Protein AF-A0A7H4LTU2-F1 (afdb_monomer_lite)

pLDDT: mean 94.48, std 5.21, range [56.31, 98.75]

Radius of gyration: 22.3 Å; chains: 1; bounding box: 53×50×56 Å

Secondary structure (DSSP, 8-state):
---GGGHHHHHHHHHHHHHHSSEEEEEEEEGGGTEEEEEEEEEETTTEEEEEE---SGGGGS-SSPPP-S--SSHHHHHHHHTTS-----PPPHHHHHHHHHHHHHHHHHHHHTT-HHHHHHHHHHHIIIIIHHHHHHHTTS---TTTTHHHHT--TT-TTGGG---SSHHHHHHHHHHHHHHHHHHHTTS--TT--SSHHHHHHHHHHHHHHT--

Organism: NCBI:txid1134687

Structure (mmCIF, N/CA/C/O backbone):
data_AF-A0A7H4LTU2-F1
#
_entry.id   AF-A0A7H4LTU2-F1
#
loop_
_atom_site.group_PDB
_atom_site.id
_atom_site.type_symbol
_atom_site.label_atom_id
_atom_site.label_alt_id
_atom_site.label_comp_id
_atom_site.label_asym_id
_atom_site.label_entity_id
_atom_site.label_seq_id
_atom_site.pdbx_PDB_ins_code
_atom_site.Cartn_x
_atom_site.Cartn_y
_atom_site.Cartn_z
_atom_site.occupancy
_atom_site.B_iso_or_equiv
_atom_site.auth_seq_id
_atom_site.auth_comp_id
_atom_site.auth_asym_id
_atom_site.auth_atom_id
_atom_site.pdbx_PDB_model_num
ATOM 1 N N . MET A 1 1 ? 13.612 -4.330 -22.954 1.00 86.31 1 MET A N 1
ATOM 2 C CA . MET A 1 1 ? 13.150 -2.995 -23.390 1.00 86.31 1 MET A CA 1
ATOM 3 C C . MET A 1 1 ? 12.514 -3.124 -24.752 1.00 86.31 1 MET A C 1
ATOM 5 O O . MET A 1 1 ? 12.965 -3.954 -25.537 1.00 86.31 1 MET A O 1
ATOM 9 N N . VAL A 1 2 ? 11.485 -2.325 -24.998 1.00 88.75 2 VAL A N 1
ATOM 10 C CA . VAL A 1 2 ? 10.752 -2.276 -26.260 1.00 88.75 2 VAL A CA 1
ATOM 11 C C . VAL A 1 2 ? 11.216 -1.062 -27.058 1.00 88.75 2 VAL A C 1
ATOM 13 O O . VAL A 1 2 ? 11.381 0.020 -26.494 1.00 88.75 2 VAL A O 1
ATOM 16 N N . ASP A 1 3 ? 11.456 -1.258 -28.351 1.00 90.44 3 ASP A N 1
ATOM 17 C CA . ASP A 1 3 ? 11.684 -0.157 -29.285 1.00 90.44 3 ASP A CA 1
ATOM 18 C C . ASP A 1 3 ? 10.380 0.655 -29.417 1.00 90.44 3 ASP A C 1
ATOM 20 O O . ASP A 1 3 ? 9.335 0.047 -29.677 1.00 90.44 3 ASP A O 1
ATOM 24 N N . PRO A 1 4 ? 10.407 1.989 -29.224 1.00 92.44 4 PRO A N 1
ATOM 25 C CA . PRO A 1 4 ? 9.215 2.828 -29.306 1.00 92.44 4 PRO A CA 1
ATOM 26 C C . PRO A 1 4 ? 8.393 2.640 -30.588 1.00 92.44 4 PRO A C 1
ATOM 28 O O . PRO A 1 4 ? 7.170 2.721 -30.522 1.00 92.44 4 PRO A O 1
ATOM 31 N N . LEU A 1 5 ? 9.032 2.342 -31.728 1.00 94.94 5 LEU A N 1
ATOM 32 C CA . LEU A 1 5 ? 8.344 2.155 -33.013 1.00 94.94 5 LEU A CA 1
ATOM 33 C C . LEU A 1 5 ? 7.414 0.935 -33.033 1.00 94.94 5 LEU A C 1
ATOM 35 O O . LEU A 1 5 ? 6.448 0.918 -33.788 1.00 94.94 5 LEU A O 1
ATOM 39 N N . TYR A 1 6 ? 7.695 -0.067 -32.199 1.00 94.69 6 TYR A N 1
ATOM 40 C CA . TYR A 1 6 ? 6.936 -1.317 -32.120 1.00 94.69 6 TYR A CA 1
ATOM 41 C C . TYR A 1 6 ? 6.184 -1.448 -30.792 1.00 94.69 6 TYR A C 1
ATOM 43 O O . TYR A 1 6 ? 5.741 -2.541 -30.438 1.00 94.69 6 TYR A O 1
ATOM 51 N N . TYR A 1 7 ? 6.071 -0.361 -30.017 1.00 94.69 7 TYR A N 1
ATOM 52 C CA . TYR A 1 7 ? 5.546 -0.427 -28.656 1.00 94.69 7 TYR A CA 1
ATOM 53 C C . TYR A 1 7 ? 4.132 -0.996 -28.611 1.00 94.69 7 TYR A C 1
ATOM 55 O O . TYR A 1 7 ? 3.906 -1.993 -27.930 1.00 94.69 7 TYR A O 1
ATOM 63 N N . ASP A 1 8 ? 3.212 -0.424 -29.383 1.00 94.88 8 ASP A N 1
ATOM 64 C CA . ASP A 1 8 ? 1.809 -0.842 -29.386 1.00 94.88 8 ASP A CA 1
ATOM 65 C C . ASP A 1 8 ? 1.632 -2.278 -29.890 1.00 94.88 8 ASP A C 1
ATOM 67 O O . ASP A 1 8 ? 0.838 -3.042 -29.340 1.00 94.88 8 ASP A O 1
ATOM 71 N N . GLU A 1 9 ? 2.430 -2.684 -30.880 1.00 95.81 9 GLU A N 1
ATOM 72 C CA . GLU A 1 9 ? 2.427 -4.050 -31.397 1.00 95.81 9 GLU A CA 1
ATOM 73 C C . GLU A 1 9 ? 2.886 -5.055 -30.331 1.00 95.81 9 GLU A C 1
ATOM 75 O O . GLU A 1 9 ? 2.182 -6.028 -30.050 1.00 95.81 9 GLU A O 1
ATOM 80 N N . ILE A 1 10 ? 4.031 -4.810 -29.683 1.00 94.00 10 ILE A N 1
ATOM 81 C CA . ILE A 1 10 ? 4.515 -5.678 -28.601 1.00 94.00 10 ILE A CA 1
ATOM 82 C C . ILE A 1 10 ? 3.515 -5.689 -27.449 1.00 94.00 10 ILE A C 1
ATOM 84 O O . ILE A 1 10 ? 3.237 -6.744 -26.877 1.00 94.00 10 ILE A O 1
ATOM 88 N N . MET A 1 11 ? 2.933 -4.534 -27.137 1.00 95.31 11 MET A N 1
ATOM 89 C CA . MET A 1 11 ? 1.891 -4.404 -26.133 1.00 95.31 11 MET A CA 1
ATOM 90 C C . MET A 1 11 ? 0.629 -5.202 -26.499 1.00 95.31 11 MET A C 1
ATOM 92 O O . MET A 1 11 ? -0.029 -5.689 -25.587 1.00 95.31 11 MET A O 1
ATOM 96 N N . ALA A 1 12 ? 0.300 -5.420 -27.769 1.00 95.75 12 ALA A N 1
ATOM 97 C CA . ALA A 1 12 ? -0.789 -6.319 -28.162 1.00 95.75 12 ALA A CA 1
ATOM 98 C C . ALA A 1 12 ? -0.403 -7.811 -28.063 1.00 95.75 12 ALA A C 1
ATOM 100 O O . ALA A 1 12 ? -1.259 -8.661 -27.828 1.00 95.75 12 ALA A O 1
ATOM 101 N N . GLN A 1 13 ? 0.886 -8.141 -28.195 1.00 96.00 13 GLN A N 1
ATOM 102 C CA . GLN A 1 13 ? 1.393 -9.521 -28.269 1.00 96.00 13 GLN A CA 1
ATOM 103 C C . GLN A 1 13 ? 1.992 -10.057 -26.951 1.00 96.00 13 GLN A C 1
ATOM 105 O O . GLN A 1 13 ? 2.496 -11.180 -26.915 1.00 96.00 13 GLN A O 1
ATOM 110 N N . ARG A 1 14 ? 1.931 -9.301 -25.846 1.00 95.94 14 ARG A N 1
ATOM 111 C CA . ARG A 1 14 ? 2.620 -9.622 -24.569 1.00 95.94 14 ARG A CA 1
ATOM 112 C C . ARG A 1 14 ? 2.347 -11.030 -24.040 1.00 95.94 14 ARG A C 1
ATOM 114 O O . ARG A 1 14 ? 3.256 -11.686 -23.543 1.00 95.94 14 ARG A O 1
ATOM 121 N N . VAL A 1 15 ? 1.099 -11.489 -24.144 1.00 96.94 15 VAL A N 1
ATOM 122 C CA . VAL A 1 15 ? 0.695 -12.827 -23.679 1.00 96.94 15 VAL A CA 1
ATOM 123 C C . VAL A 1 15 ? 1.324 -13.914 -24.548 1.00 96.94 15 VAL A C 1
ATOM 125 O O . VAL A 1 15 ? 1.859 -14.885 -24.021 1.00 96.94 15 VAL A O 1
ATOM 128 N N . ALA A 1 16 ? 1.324 -13.728 -25.872 1.00 97.00 16 ALA A N 1
ATOM 129 C CA . ALA A 1 16 ? 1.979 -14.652 -26.792 1.00 97.00 16 ALA A CA 1
ATOM 130 C C . ALA A 1 16 ? 3.491 -14.712 -26.525 1.00 97.00 16 ALA A C 1
ATOM 132 O O . ALA A 1 16 ? 4.054 -15.799 -26.447 1.00 97.00 16 ALA A O 1
ATOM 133 N N . PHE A 1 17 ? 4.125 -13.558 -26.289 1.00 95.94 17 PHE A N 1
ATOM 134 C CA . PHE A 1 17 ? 5.526 -13.482 -25.873 1.00 95.94 17 PHE A CA 1
ATOM 135 C C . PHE A 1 17 ? 5.788 -14.262 -24.576 1.00 95.94 17 PHE A C 1
ATOM 137 O O . PHE A 1 17 ? 6.707 -15.078 -24.540 1.00 95.94 17 PHE A O 1
ATOM 144 N N . ALA A 1 18 ? 4.971 -14.075 -23.535 1.00 97.56 18 ALA A N 1
ATOM 145 C CA . ALA A 1 18 ? 5.097 -14.813 -22.276 1.00 97.56 18 ALA A CA 1
ATOM 146 C C . ALA A 1 18 ? 4.989 -16.336 -22.490 1.00 97.56 18 ALA A C 1
ATOM 148 O O . ALA A 1 18 ? 5.771 -17.102 -21.932 1.00 97.56 18 ALA A O 1
ATOM 149 N N . GLY A 1 19 ? 4.104 -16.777 -23.389 1.00 97.50 19 GLY A N 1
ATOM 150 C CA . GLY A 1 19 ? 3.972 -18.186 -23.774 1.00 97.50 19 GLY A CA 1
ATOM 151 C C . GLY A 1 19 ? 5.229 -18.798 -24.410 1.00 97.50 19 GLY A C 1
ATOM 152 O O . GLY A 1 19 ? 5.386 -20.014 -24.393 1.00 97.50 19 GLY A O 1
ATOM 153 N N . THR A 1 20 ? 6.157 -17.988 -24.930 1.00 97.06 20 THR A N 1
ATOM 154 C CA . THR A 1 20 ? 7.449 -18.481 -25.447 1.00 97.06 20 THR A CA 1
ATOM 155 C C . THR A 1 20 ? 8.489 -18.729 -24.353 1.00 97.06 20 THR A C 1
ATOM 157 O O . THR A 1 20 ? 9.473 -19.426 -24.595 1.00 97.06 20 THR A O 1
ATOM 160 N N . ALA A 1 21 ? 8.287 -18.182 -23.150 1.00 95.06 21 ALA A N 1
ATOM 161 C CA . ALA A 1 21 ? 9.248 -18.246 -22.049 1.00 95.06 21 ALA A CA 1
ATOM 162 C C . ALA A 1 21 ? 9.064 -19.478 -21.140 1.00 95.06 21 ALA A C 1
ATOM 164 O O . ALA A 1 21 ? 9.844 -19.674 -20.209 1.00 95.06 21 ALA A O 1
ATOM 165 N N . GLY A 1 22 ? 8.051 -20.313 -21.393 1.00 95.38 22 GLY A N 1
ATOM 166 C CA . GLY A 1 22 ? 7.782 -21.523 -20.620 1.00 95.38 22 GLY A CA 1
ATOM 167 C C . GLY A 1 22 ? 6.342 -22.012 -20.762 1.00 95.38 22 GLY A C 1
ATOM 168 O O . GLY A 1 22 ? 5.588 -21.539 -21.608 1.00 95.38 22 GLY A O 1
ATOM 169 N N . ASN A 1 23 ? 5.940 -22.950 -19.903 1.00 97.38 23 ASN A N 1
ATOM 170 C CA . ASN A 1 23 ? 4.561 -23.438 -19.842 1.00 97.38 23 ASN A CA 1
ATOM 171 C C . ASN A 1 23 ? 3.672 -22.444 -19.075 1.00 97.38 23 ASN A C 1
ATOM 173 O O . ASN A 1 23 ? 3.467 -22.572 -17.865 1.00 97.38 23 ASN A O 1
ATOM 177 N N . LEU A 1 24 ? 3.212 -21.413 -19.782 1.00 98.38 24 LEU A N 1
ATOM 178 C CA . LEU A 1 24 ? 2.326 -20.384 -19.248 1.00 98.38 24 LEU A CA 1
ATOM 179 C C . LEU A 1 24 ? 0.934 -20.971 -18.969 1.00 98.38 24 LEU A C 1
ATOM 181 O O . LEU A 1 24 ? 0.255 -21.430 -19.883 1.00 98.38 24 LEU A O 1
ATOM 185 N N . LEU A 1 25 ? 0.495 -20.912 -17.713 1.00 98.06 25 LEU A N 1
ATOM 186 C CA . LEU A 1 25 ? -0.829 -21.372 -17.287 1.00 98.06 25 LEU A CA 1
ATOM 187 C C . LEU A 1 25 ? -1.875 -20.262 -17.406 1.00 98.06 25 LEU A C 1
ATOM 189 O O . LEU A 1 25 ? -2.991 -20.493 -17.870 1.00 98.06 25 LEU A O 1
ATOM 193 N N . HIS A 1 26 ? -1.527 -19.052 -16.963 1.00 97.81 26 HIS A N 1
ATOM 194 C CA . HIS A 1 26 ? -2.419 -17.898 -17.014 1.00 97.81 26 HIS A CA 1
ATOM 195 C C . HIS A 1 26 ? -1.637 -16.585 -16.999 1.00 97.81 26 HIS A C 1
ATOM 197 O O . HIS A 1 26 ? -0.540 -16.522 -16.441 1.00 97.81 26 HIS A O 1
ATOM 203 N N . ALA A 1 27 ? -2.214 -15.532 -17.577 1.00 97.44 27 ALA A N 1
ATOM 204 C CA . ALA A 1 27 ? -1.666 -14.189 -17.475 1.00 97.44 27 ALA A CA 1
ATOM 205 C C . ALA A 1 27 ? -2.757 -13.117 -17.531 1.00 97.44 27 ALA A C 1
ATOM 207 O O . ALA A 1 27 ? -3.765 -13.292 -18.215 1.00 97.44 27 ALA A O 1
ATOM 208 N N . PHE A 1 28 ? -2.529 -11.998 -16.848 1.00 96.06 28 PHE A N 1
ATOM 209 C CA . PHE A 1 28 ? -3.412 -10.831 -16.881 1.00 96.06 28 PHE A CA 1
ATOM 210 C C . PHE A 1 28 ? -2.629 -9.527 -16.678 1.00 96.06 28 PHE A C 1
ATOM 212 O O . PHE A 1 28 ? -1.450 -9.529 -16.327 1.00 96.06 28 PHE A O 1
ATOM 219 N N . THR A 1 29 ? -3.273 -8.398 -16.952 1.00 95.56 29 THR A N 1
ATOM 220 C CA . THR A 1 29 ? -2.687 -7.055 -16.891 1.00 95.56 29 THR A CA 1
ATOM 221 C C . THR A 1 29 ? -2.715 -6.455 -15.484 1.00 95.56 29 THR A C 1
ATOM 223 O O . THR A 1 29 ? -3.632 -6.679 -14.693 1.00 95.56 29 THR A O 1
ATOM 226 N N . GLY A 1 30 ? -1.729 -5.610 -15.177 1.00 93.25 30 GLY A N 1
ATOM 227 C CA . GLY A 1 30 ? -1.614 -4.881 -13.907 1.00 93.25 30 GLY A CA 1
ATOM 228 C C . GLY A 1 30 ? -2.595 -3.713 -13.723 1.00 93.25 30 GLY A C 1
ATOM 229 O O . GLY A 1 30 ? -2.285 -2.763 -13.011 1.00 93.25 30 GLY A O 1
ATOM 230 N N . GLU A 1 31 ? -3.773 -3.731 -14.351 1.00 91.94 31 GLU A N 1
ATOM 231 C CA . GLU A 1 31 ? -4.732 -2.609 -14.312 1.00 91.94 31 GLU A CA 1
ATOM 232 C C . GLU A 1 31 ? -5.245 -2.315 -12.898 1.00 91.94 31 GLU A C 1
ATOM 234 O O . GLU A 1 31 ? -5.385 -1.157 -12.515 1.00 91.94 31 GLU A O 1
ATOM 239 N N . HIS A 1 32 ? -5.441 -3.356 -12.087 1.00 90.06 32 HIS A N 1
ATOM 240 C CA . HIS A 1 32 ? -5.858 -3.251 -10.686 1.00 90.06 32 HIS A CA 1
ATOM 241 C C . HIS A 1 32 ? -4.836 -2.531 -9.783 1.00 90.06 32 HIS A C 1
ATOM 243 O O . HIS A 1 32 ? -5.202 -2.062 -8.709 1.00 90.06 32 HIS A O 1
ATOM 249 N N . VAL A 1 33 ? -3.577 -2.411 -10.222 1.00 89.38 33 VAL A N 1
ATOM 250 C CA . VAL A 1 33 ? -2.526 -1.610 -9.565 1.00 89.38 33 VAL A CA 1
ATOM 251 C C . VAL A 1 33 ? -2.149 -0.360 -10.371 1.00 89.38 33 VAL A C 1
ATOM 253 O O . VAL A 1 33 ? -1.145 0.285 -10.080 1.00 89.38 33 VAL A O 1
ATOM 256 N N . GLY A 1 34 ? -2.933 -0.009 -11.397 1.00 91.25 34 GLY A N 1
ATOM 257 C CA . GLY A 1 34 ? -2.687 1.154 -12.251 1.00 91.25 34 GLY A CA 1
ATOM 258 C C . GLY A 1 34 ? -1.477 1.018 -13.183 1.00 91.25 34 GLY A C 1
ATOM 259 O O . GLY A 1 34 ? -0.983 2.024 -13.685 1.00 91.25 34 GLY A O 1
ATOM 260 N N . GLU A 1 35 ? -0.986 -0.201 -13.429 1.00 92.50 35 GLU A N 1
ATOM 261 C CA . GLU A 1 35 ? 0.176 -0.467 -14.280 1.00 92.50 35 GLU A CA 1
ATOM 262 C C . GLU A 1 35 ? -0.219 -1.318 -15.506 1.00 92.50 35 GLU A C 1
ATOM 264 O O . GLU A 1 35 ? -0.001 -2.530 -15.531 1.00 92.50 35 GLU A O 1
ATOM 269 N N . PRO A 1 36 ? -0.788 -0.713 -16.567 1.00 90.81 36 PRO A N 1
ATOM 270 C CA . PRO A 1 36 ? -1.237 -1.445 -17.759 1.00 90.81 36 PRO A CA 1
ATOM 271 C C . PRO A 1 36 ? -0.089 -2.070 -18.573 1.00 90.81 36 PRO A C 1
ATOM 273 O O . PRO A 1 36 ? -0.331 -2.898 -19.453 1.00 90.81 36 PRO A O 1
ATOM 276 N N . ARG A 1 37 ? 1.166 -1.687 -18.294 1.00 94.12 37 ARG A N 1
ATOM 277 C CA . ARG A 1 37 ? 2.375 -2.232 -18.939 1.00 94.12 37 ARG A CA 1
ATOM 278 C C . ARG A 1 37 ? 2.899 -3.496 -18.265 1.00 94.12 37 ARG A C 1
ATOM 280 O O . ARG A 1 37 ? 3.823 -4.123 -18.786 1.00 94.12 37 ARG A O 1
ATOM 287 N N . LEU A 1 38 ? 2.358 -3.830 -17.096 1.00 96.06 38 LEU A N 1
ATOM 288 C CA . LEU A 1 38 ? 2.674 -5.039 -16.356 1.00 96.06 38 LEU A CA 1
ATOM 289 C C . LEU A 1 38 ? 1.789 -6.183 -16.854 1.00 96.06 38 LEU A C 1
ATOM 291 O O . LEU A 1 38 ? 0.566 -6.057 -16.919 1.00 96.06 38 LEU A O 1
ATOM 295 N N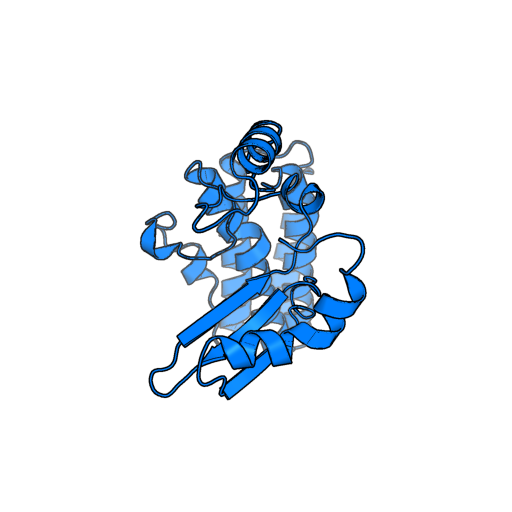 . LEU A 1 39 ? 2.428 -7.299 -17.181 1.00 97.69 39 LEU A N 1
ATOM 296 C CA . LEU A 1 39 ? 1.799 -8.586 -17.406 1.00 97.69 39 LEU A CA 1
ATOM 297 C C . LEU A 1 39 ? 2.214 -9.530 -16.279 1.00 97.69 39 LEU A C 1
ATOM 299 O O . LEU A 1 39 ? 3.392 -9.847 -16.123 1.00 97.69 39 LEU A O 1
ATOM 303 N N . ILE A 1 40 ? 1.228 -9.987 -15.527 1.00 98.00 40 ILE A N 1
ATOM 304 C CA . ILE A 1 40 ? 1.387 -10.895 -14.400 1.00 98.00 40 ILE A CA 1
ATOM 305 C C . ILE A 1 40 ? 1.187 -12.304 -14.929 1.00 98.00 40 ILE A C 1
ATOM 307 O O . ILE A 1 40 ? 0.118 -12.607 -15.457 1.00 98.00 40 ILE A O 1
ATOM 311 N N . CYS A 1 41 ? 2.213 -13.145 -14.831 1.00 98.38 41 CYS A N 1
ATOM 312 C CA . CYS A 1 41 ? 2.233 -14.477 -15.427 1.00 98.38 41 CYS A CA 1
ATOM 313 C C . CYS A 1 41 ? 2.357 -15.561 -14.356 1.00 98.38 41 CYS A C 1
ATOM 315 O O . CYS A 1 41 ? 3.191 -15.462 -13.455 1.00 98.38 41 CYS A O 1
ATOM 317 N N . LEU A 1 42 ? 1.590 -16.638 -14.516 1.00 98.50 42 LEU A N 1
ATOM 318 C CA . LEU A 1 42 ? 1.721 -17.868 -13.743 1.00 98.50 42 LEU A CA 1
ATOM 319 C C . LEU A 1 42 ? 2.182 -19.001 -14.664 1.00 98.50 42 LEU A C 1
ATOM 321 O O . LEU A 1 42 ? 1.481 -19.345 -15.616 1.00 98.50 42 LEU A O 1
ATOM 325 N N . TYR A 1 43 ? 3.338 -19.588 -14.370 1.00 98.50 43 TYR A N 1
ATOM 326 C CA . TYR A 1 43 ? 3.911 -20.725 -15.093 1.00 98.50 43 TYR A CA 1
ATOM 327 C C . TYR A 1 43 ? 3.805 -22.017 -14.273 1.00 98.50 43 TYR A C 1
ATOM 329 O O . TYR A 1 43 ? 3.699 -21.968 -13.049 1.00 98.50 43 TYR A O 1
ATOM 337 N N . GLY A 1 44 ? 3.839 -23.165 -14.957 1.00 97.69 44 GLY A N 1
ATOM 338 C CA . GLY A 1 44 ? 3.905 -24.507 -14.363 1.00 97.69 44 GLY A CA 1
ATOM 339 C C . GLY A 1 44 ? 4.967 -25.392 -15.038 1.00 97.69 44 GLY A C 1
ATOM 340 O O . GLY A 1 44 ? 5.647 -24.933 -15.955 1.00 97.69 44 GLY A O 1
ATOM 341 N N . PRO A 1 45 ? 5.105 -26.681 -14.669 1.00 94.75 45 PRO A N 1
ATOM 342 C CA . PRO A 1 45 ? 4.300 -27.420 -13.690 1.00 94.75 45 PRO A CA 1
ATOM 343 C C . PRO A 1 45 ? 4.615 -27.073 -12.227 1.00 94.75 45 PRO A C 1
ATOM 345 O O . PRO A 1 45 ? 3.734 -27.201 -11.383 1.00 94.75 45 PRO A O 1
ATOM 348 N N . GLU A 1 46 ? 5.825 -26.600 -11.925 1.00 96.25 46 GLU A N 1
ATOM 349 C CA . GLU A 1 46 ? 6.115 -25.952 -10.643 1.00 96.25 46 GLU A CA 1
ATOM 350 C C . GLU A 1 46 ? 5.623 -24.504 -10.710 1.00 96.25 46 GLU A C 1
ATOM 352 O O . GLU A 1 46 ? 5.955 -23.788 -11.656 1.00 96.25 46 GLU A O 1
ATOM 357 N N . LEU A 1 47 ? 4.787 -24.092 -9.750 1.00 97.19 47 LEU A N 1
ATOM 358 C CA . LEU A 1 47 ? 4.163 -22.773 -9.790 1.00 97.19 47 LEU A CA 1
ATOM 359 C C . LEU A 1 47 ? 5.215 -21.677 -9.637 1.00 97.19 47 LEU A C 1
ATOM 361 O O . LEU A 1 47 ? 5.795 -21.499 -8.567 1.00 97.19 47 LEU A O 1
ATOM 365 N N . LEU A 1 48 ? 5.396 -20.903 -10.704 1.00 97.81 48 LEU A N 1
ATOM 366 C CA . LEU A 1 48 ? 6.267 -19.738 -10.722 1.00 97.81 48 LEU A CA 1
ATOM 367 C C . LEU A 1 48 ? 5.475 -18.512 -11.165 1.00 97.81 48 LEU A C 1
ATOM 369 O O . LEU A 1 48 ? 4.926 -18.463 -12.266 1.00 97.81 48 LEU A O 1
ATOM 373 N N . HIS A 1 49 ? 5.444 -17.510 -10.295 1.00 97.50 49 HIS A N 1
ATOM 374 C CA . HIS A 1 49 ? 4.871 -16.204 -10.580 1.00 97.50 49 HIS A CA 1
ATOM 375 C C . HIS A 1 49 ? 5.973 -15.288 -11.132 1.00 97.50 49 HIS A C 1
ATOM 377 O O . HIS A 1 49 ? 6.989 -15.077 -10.468 1.00 97.50 49 HIS A O 1
ATOM 383 N N . VAL A 1 50 ? 5.776 -14.758 -12.342 1.00 97.38 50 VAL A N 1
ATOM 384 C CA . VAL A 1 50 ? 6.688 -13.802 -12.984 1.00 97.38 50 VAL A CA 1
ATOM 385 C C . VAL A 1 50 ? 5.928 -12.566 -13.453 1.00 97.38 50 VAL A C 1
ATOM 387 O O . VAL A 1 50 ? 4.992 -12.663 -14.243 1.00 97.38 50 VAL A O 1
ATOM 390 N N . ASP A 1 51 ? 6.410 -11.404 -13.032 1.00 96.94 51 ASP A N 1
ATOM 391 C CA . ASP A 1 51 ? 5.940 -10.100 -13.486 1.00 96.94 51 ASP A CA 1
ATOM 392 C C . ASP A 1 51 ? 6.797 -9.605 -14.654 1.00 96.94 51 ASP A C 1
ATOM 394 O O . ASP A 1 51 ? 7.997 -9.356 -14.513 1.00 96.94 51 ASP A O 1
ATOM 398 N N . LEU A 1 52 ? 6.183 -9.445 -15.827 1.00 96.62 52 LEU A N 1
ATOM 399 C CA . LEU A 1 52 ? 6.827 -8.906 -17.021 1.00 96.62 52 LEU A CA 1
ATOM 400 C C . LEU A 1 52 ? 6.364 -7.471 -17.255 1.00 96.62 52 LEU A C 1
ATOM 402 O O . LEU A 1 52 ? 5.196 -7.223 -17.547 1.00 96.62 52 LEU A O 1
ATOM 406 N N . LYS A 1 53 ? 7.290 -6.514 -17.176 1.00 94.94 53 LYS A N 1
ATOM 407 C CA . LYS A 1 53 ? 7.003 -5.103 -17.452 1.00 94.94 53 LYS A CA 1
ATOM 408 C C . LYS A 1 53 ? 7.595 -4.672 -18.792 1.00 94.94 53 LYS A C 1
ATOM 410 O O . LYS A 1 53 ? 8.811 -4.704 -18.988 1.00 94.94 53 LYS A O 1
ATOM 415 N N . PHE A 1 54 ? 6.740 -4.225 -19.706 1.00 94.88 54 PHE A N 1
ATOM 416 C CA . PHE A 1 54 ? 7.136 -3.806 -21.051 1.00 94.88 54 PHE A CA 1
ATOM 417 C C . PHE A 1 54 ? 7.359 -2.292 -21.090 1.00 94.88 54 PHE A C 1
ATOM 419 O O . PHE A 1 54 ? 6.420 -1.494 -21.081 1.00 94.88 54 PHE A O 1
ATOM 426 N N . VAL A 1 55 ? 8.631 -1.892 -21.108 1.00 93.75 55 VAL A N 1
ATOM 427 C CA . VAL A 1 55 ? 9.054 -0.486 -21.021 1.00 93.75 55 VAL A CA 1
ATOM 428 C C . VAL A 1 55 ? 9.985 -0.102 -22.164 1.00 93.75 55 VAL A C 1
ATOM 430 O O . VAL A 1 55 ? 10.812 -0.911 -22.606 1.00 93.75 55 VAL A O 1
ATOM 433 N N . THR A 1 56 ? 9.862 1.142 -22.624 1.00 92.62 56 THR A N 1
ATOM 434 C CA . THR A 1 56 ? 10.868 1.802 -23.466 1.00 92.62 56 THR A CA 1
ATOM 435 C C . THR A 1 56 ? 12.048 2.268 -22.607 1.00 92.62 56 THR A C 1
ATOM 437 O O . THR A 1 56 ? 11.985 2.215 -21.377 1.00 92.62 56 THR A O 1
ATOM 440 N N . LEU A 1 57 ? 13.137 2.709 -23.243 1.00 89.56 57 LEU A N 1
ATOM 441 C CA . LEU A 1 57 ? 14.306 3.225 -22.525 1.00 89.56 57 LEU A CA 1
ATOM 442 C C . LEU A 1 57 ? 13.933 4.437 -21.653 1.00 89.56 57 LEU A C 1
ATOM 444 O O . LEU A 1 57 ? 14.193 4.413 -20.457 1.00 89.56 57 LEU A O 1
ATOM 448 N N . ASP A 1 58 ? 13.217 5.414 -22.213 1.00 89.19 58 ASP A N 1
ATOM 449 C CA . ASP A 1 58 ? 12.817 6.642 -21.506 1.00 89.19 58 ASP A CA 1
ATOM 450 C C . ASP A 1 58 ? 11.926 6.383 -20.283 1.00 89.19 58 ASP A C 1
ATOM 452 O O . ASP A 1 58 ? 11.942 7.138 -19.310 1.00 89.19 58 ASP A O 1
ATOM 456 N N . MET A 1 59 ? 11.167 5.285 -20.282 1.00 90.75 59 MET A N 1
ATOM 457 C CA . MET A 1 59 ? 10.355 4.889 -19.128 1.00 90.75 59 MET A CA 1
ATOM 458 C C . MET A 1 59 ? 11.197 4.419 -17.928 1.00 90.75 59 MET A C 1
ATOM 460 O O . MET A 1 59 ? 10.652 4.309 -16.833 1.00 90.75 59 MET A O 1
ATOM 464 N N . LEU A 1 60 ? 12.497 4.144 -18.101 1.00 88.06 60 LEU A N 1
ATOM 465 C CA . LEU A 1 60 ? 13.414 3.746 -17.019 1.0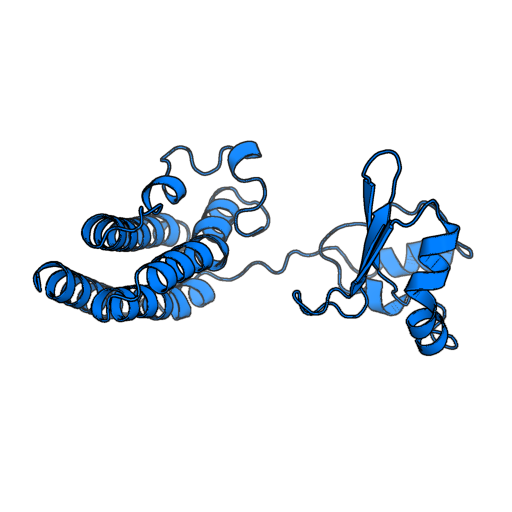0 88.06 60 LEU A CA 1
ATOM 466 C C . LEU A 1 60 ? 13.977 4.934 -16.221 1.00 88.06 60 LEU A C 1
ATOM 468 O O . LEU A 1 60 ? 14.657 4.736 -15.209 1.00 88.06 60 LEU A O 1
ATOM 472 N N . THR A 1 61 ? 13.685 6.163 -16.651 1.00 87.00 61 THR A N 1
ATOM 473 C CA . THR A 1 61 ? 14.077 7.392 -15.944 1.00 87.00 61 THR A CA 1
ATOM 474 C C . THR A 1 61 ? 13.413 7.510 -14.570 1.00 87.00 61 THR A C 1
ATOM 476 O O . THR A 1 61 ? 14.020 8.028 -13.636 1.00 87.00 61 THR A O 1
ATOM 479 N N . GLN A 1 62 ? 12.204 6.962 -14.415 1.00 85.56 62 GLN A N 1
ATOM 480 C CA . GLN A 1 62 ? 11.482 6.879 -13.147 1.00 85.56 62 GLN A CA 1
ATOM 481 C C . GLN A 1 62 ? 11.482 5.438 -12.637 1.00 85.56 62 GLN A C 1
ATOM 483 O O . GLN A 1 62 ? 10.833 4.559 -13.209 1.00 85.56 62 GLN A O 1
ATOM 488 N N . ARG A 1 63 ? 12.201 5.185 -11.541 1.00 89.31 63 ARG A N 1
ATOM 489 C CA . ARG A 1 63 ? 12.291 3.855 -10.928 1.00 89.31 63 ARG A CA 1
ATOM 490 C C . ARG A 1 63 ? 12.390 3.942 -9.411 1.00 89.31 63 ARG A C 1
ATOM 492 O O . ARG A 1 63 ? 12.885 4.925 -8.873 1.00 89.31 63 ARG A O 1
ATOM 499 N N . VAL A 1 64 ? 11.935 2.888 -8.739 1.00 89.56 64 VAL A N 1
ATOM 500 C CA . VAL A 1 64 ? 11.964 2.758 -7.269 1.00 89.56 64 VAL A CA 1
ATOM 501 C C . VAL A 1 64 ? 13.063 1.812 -6.776 1.00 89.56 64 VAL A C 1
ATOM 503 O O . VAL A 1 64 ? 13.298 1.705 -5.574 1.00 89.56 64 VAL A O 1
ATOM 506 N N . GLU A 1 65 ? 13.746 1.132 -7.699 1.00 88.81 65 GLU A N 1
ATOM 507 C CA . GLU A 1 65 ? 14.875 0.236 -7.441 1.00 88.81 65 GLU A CA 1
ATOM 508 C C . GLU A 1 65 ? 15.855 0.224 -8.622 1.00 88.81 65 GLU A C 1
ATOM 510 O O . GLU A 1 65 ? 15.508 0.632 -9.734 1.00 88.81 65 GLU A O 1
ATOM 515 N N . GLU A 1 66 ? 17.091 -0.210 -8.370 1.00 90.00 66 GLU A N 1
ATOM 516 C CA . GLU A 1 66 ? 18.123 -0.315 -9.403 1.00 90.00 66 GLU A CA 1
ATOM 517 C C . GLU A 1 66 ? 18.045 -1.674 -10.116 1.00 90.00 66 GLU A C 1
ATOM 519 O O . GLU A 1 66 ? 18.083 -2.712 -9.449 1.00 90.00 66 GLU A O 1
ATOM 524 N N . PRO A 1 67 ? 17.944 -1.702 -11.458 1.00 89.69 67 PRO A N 1
ATOM 525 C CA . PRO A 1 67 ? 17.813 -2.949 -12.192 1.00 89.69 67 PRO A CA 1
ATOM 526 C C . PRO A 1 67 ? 19.156 -3.672 -12.320 1.00 89.69 67 PRO A C 1
ATOM 528 O O . PRO A 1 67 ? 20.203 -3.061 -12.540 1.00 89.69 67 PRO A O 1
ATOM 531 N N . VAL A 1 68 ? 19.109 -5.003 -12.300 1.00 90.81 68 VAL A N 1
ATOM 532 C CA . VAL A 1 68 ? 20.225 -5.843 -12.748 1.00 90.81 68 VAL A CA 1
ATOM 533 C C . VAL A 1 68 ? 20.065 -6.106 -14.244 1.00 90.81 68 VAL A C 1
ATOM 535 O O . VAL A 1 68 ? 19.054 -6.652 -14.687 1.00 90.81 68 VAL A O 1
ATOM 538 N N . VAL A 1 69 ? 21.062 -5.721 -15.045 1.00 90.44 69 VAL A N 1
ATOM 539 C CA . VAL A 1 69 ? 21.039 -5.934 -16.499 1.00 90.44 69 VAL A CA 1
ATOM 540 C C . VAL A 1 69 ? 21.491 -7.357 -16.817 1.00 90.44 69 VAL A C 1
ATOM 542 O O . VAL A 1 69 ? 22.680 -7.661 -16.772 1.00 90.44 69 VAL A O 1
ATOM 545 N N . LEU A 1 70 ? 20.538 -8.221 -17.174 1.00 92.75 70 LEU A N 1
ATOM 546 C CA . LEU A 1 70 ? 20.823 -9.596 -17.606 1.00 92.75 70 LEU A CA 1
ATOM 547 C C . LEU A 1 70 ? 21.234 -9.679 -19.085 1.00 92.75 70 LEU A C 1
ATOM 549 O O . LEU A 1 70 ? 22.048 -10.516 -19.461 1.00 92.75 70 LEU A O 1
ATOM 553 N N . PHE A 1 71 ? 20.682 -8.803 -19.928 1.00 93.06 71 PHE A N 1
ATOM 554 C CA . PHE A 1 71 ? 20.971 -8.734 -21.360 1.00 93.06 71 PHE A CA 1
ATOM 555 C C . PHE A 1 71 ? 20.730 -7.316 -21.894 1.00 93.06 71 PHE A C 1
ATOM 557 O O . PHE A 1 71 ? 19.771 -6.653 -21.497 1.00 93.06 71 PHE A O 1
ATOM 564 N N . SER A 1 72 ? 21.566 -6.865 -22.835 1.00 92.06 72 SER A N 1
ATOM 565 C CA . SER A 1 72 ? 21.326 -5.649 -23.619 1.00 92.06 72 SER A CA 1
ATOM 566 C C . SER A 1 72 ? 21.864 -5.800 -25.040 1.00 92.06 72 SER A C 1
ATOM 568 O O . SER A 1 72 ? 22.947 -6.348 -25.234 1.00 92.06 72 SER A O 1
ATOM 570 N N . ARG A 1 73 ? 21.127 -5.266 -26.024 1.00 91.19 73 ARG A N 1
ATOM 571 C CA . ARG A 1 73 ? 21.596 -5.148 -27.418 1.00 91.19 73 ARG A CA 1
ATOM 572 C C . ARG A 1 73 ? 22.682 -4.078 -27.563 1.00 91.19 73 ARG A C 1
ATOM 574 O O . ARG A 1 73 ? 23.605 -4.255 -28.345 1.00 91.19 73 ARG A O 1
ATOM 581 N N . ASP A 1 74 ? 22.578 -3.002 -26.784 1.00 91.44 74 ASP A N 1
ATOM 582 C CA . ASP A 1 74 ? 23.606 -1.970 -26.633 1.00 91.44 74 ASP A CA 1
ATOM 583 C C . ASP A 1 74 ? 23.778 -1.682 -25.140 1.00 91.44 74 ASP A C 1
ATOM 585 O O . ASP A 1 74 ? 22.987 -0.982 -24.497 1.00 91.44 74 ASP A O 1
ATOM 589 N N . ARG A 1 75 ? 24.793 -2.310 -24.549 1.00 90.12 75 ARG A N 1
ATOM 590 C CA . ARG A 1 75 ? 25.070 -2.193 -23.118 1.00 90.12 75 ARG A CA 1
ATOM 591 C C . ARG A 1 75 ? 25.495 -0.775 -22.735 1.00 90.12 75 ARG A C 1
ATOM 593 O O . ARG A 1 75 ? 25.021 -0.263 -21.727 1.00 90.12 75 ARG A O 1
ATOM 600 N N . HIS A 1 76 ? 26.331 -0.130 -23.546 1.00 90.62 76 HIS A N 1
ATOM 601 C CA . HIS A 1 76 ? 26.870 1.189 -23.226 1.00 90.62 76 HIS A CA 1
ATOM 602 C C . HIS A 1 76 ? 25.801 2.281 -23.278 1.00 90.62 76 HIS A C 1
ATOM 604 O O . HIS A 1 76 ? 25.799 3.168 -22.425 1.00 90.62 76 HIS A O 1
ATOM 610 N N . ALA A 1 77 ? 24.885 2.235 -24.250 1.00 90.12 77 ALA A N 1
ATOM 611 C CA . ALA A 1 77 ? 23.766 3.173 -24.293 1.00 90.12 77 ALA A CA 1
ATOM 612 C C . ALA A 1 77 ? 22.845 3.022 -23.074 1.00 90.12 77 ALA A C 1
ATOM 614 O O . ALA A 1 77 ? 22.487 4.025 -22.455 1.00 90.12 77 ALA A O 1
ATOM 615 N N . LEU A 1 78 ? 22.525 1.780 -22.691 1.00 91.12 78 LEU A N 1
ATOM 616 C CA . LEU A 1 78 ? 21.696 1.501 -21.518 1.00 91.12 78 LEU A CA 1
ATOM 617 C C . LEU A 1 78 ? 22.356 1.985 -20.220 1.00 91.12 78 LEU A C 1
ATOM 619 O O . LEU A 1 78 ? 21.714 2.673 -19.434 1.00 91.12 78 LEU A O 1
ATOM 623 N N . GLU A 1 79 ? 23.634 1.668 -20.005 1.00 90.19 79 GLU A N 1
ATOM 624 C CA . GLU A 1 79 ? 24.371 2.092 -18.807 1.00 90.19 79 GLU A CA 1
ATOM 625 C C . GLU A 1 79 ? 24.445 3.619 -18.695 1.00 90.19 79 GLU A C 1
ATOM 627 O O . GLU A 1 79 ? 24.186 4.165 -17.622 1.00 90.19 79 GLU A O 1
ATOM 632 N N . ARG A 1 80 ? 24.719 4.326 -19.804 1.00 90.88 80 ARG A N 1
ATOM 633 C CA . ARG A 1 80 ? 24.701 5.798 -19.818 1.00 90.88 80 ARG A CA 1
ATOM 634 C C . ARG A 1 80 ? 23.332 6.358 -19.450 1.00 90.88 80 ARG A C 1
ATOM 636 O O . ARG A 1 80 ? 23.276 7.320 -18.695 1.00 90.88 80 ARG A O 1
ATOM 643 N N . HIS A 1 81 ? 22.252 5.776 -19.967 1.00 90.06 81 HIS A N 1
ATOM 644 C CA . HIS A 1 81 ? 20.897 6.235 -19.668 1.00 90.06 81 HIS A CA 1
ATOM 645 C C . HIS A 1 81 ? 20.515 5.972 -18.204 1.00 90.06 81 HIS A C 1
ATOM 647 O O . HIS A 1 81 ? 20.042 6.872 -17.516 1.00 90.06 81 HIS A O 1
ATOM 653 N N . LEU A 1 82 ? 20.787 4.770 -17.683 1.00 89.94 82 LEU A N 1
ATOM 654 C CA . LEU A 1 82 ? 20.507 4.435 -16.283 1.00 89.94 82 LEU A CA 1
ATOM 655 C C . LEU A 1 82 ? 21.292 5.319 -15.306 1.00 89.94 82 LEU A C 1
ATOM 657 O O . LEU A 1 82 ? 20.756 5.668 -14.258 1.00 89.94 82 LEU A O 1
ATOM 661 N N . ALA A 1 83 ? 22.515 5.726 -15.660 1.00 89.62 83 ALA A N 1
ATOM 662 C CA . ALA A 1 83 ? 23.347 6.606 -14.842 1.00 89.62 83 ALA A CA 1
ATOM 663 C C . ALA A 1 83 ? 22.828 8.055 -14.736 1.00 89.62 83 ALA A C 1
ATOM 665 O O . ALA A 1 83 ? 23.257 8.781 -13.839 1.00 89.62 83 ALA A O 1
ATOM 666 N N . GLN A 1 84 ? 21.920 8.490 -15.620 1.00 90.00 84 GLN A N 1
ATOM 667 C CA . GLN A 1 84 ? 21.355 9.849 -15.592 1.00 90.00 84 GLN A CA 1
ATOM 668 C C . GLN A 1 84 ? 20.363 10.063 -14.444 1.00 90.00 84 GLN A C 1
ATOM 670 O O . GLN A 1 84 ? 20.150 11.195 -14.016 1.00 90.00 84 GLN A O 1
ATOM 675 N N . PHE A 1 85 ? 19.766 8.986 -13.936 1.00 87.50 85 PHE A N 1
ATOM 676 C CA . PHE A 1 85 ? 18.737 9.026 -12.901 1.00 87.50 85 PHE A CA 1
ATOM 677 C C . PHE A 1 85 ? 19.080 8.028 -11.803 1.00 87.50 85 PHE A C 1
ATOM 679 O O . PHE A 1 85 ? 19.902 7.139 -12.008 1.00 87.50 85 PHE A O 1
ATOM 686 N N . ARG A 1 86 ? 18.453 8.142 -10.635 1.00 87.00 86 ARG A N 1
ATOM 687 C CA . ARG A 1 86 ? 18.584 7.158 -9.556 1.00 87.00 86 ARG A CA 1
ATOM 688 C C . ARG A 1 86 ? 17.221 6.652 -9.148 1.00 87.00 86 ARG A C 1
ATOM 690 O O . ARG A 1 86 ? 16.235 7.380 -9.242 1.00 87.00 86 ARG A O 1
ATOM 697 N N . ALA A 1 87 ? 17.191 5.415 -8.678 1.00 89.44 87 ALA A N 1
ATOM 698 C CA . ALA A 1 87 ? 16.026 4.888 -8.011 1.00 89.44 87 ALA A CA 1
ATOM 699 C C . ALA A 1 87 ? 15.665 5.741 -6.791 1.00 89.44 87 ALA A C 1
ATOM 701 O O . ALA A 1 87 ? 16.511 5.989 -5.931 1.00 89.44 87 ALA A O 1
ATOM 702 N N . GLN A 1 88 ? 14.405 6.159 -6.708 1.00 89.44 88 GLN A N 1
ATOM 703 C CA . GLN A 1 88 ? 13.877 6.897 -5.570 1.00 89.44 88 GLN A CA 1
ATOM 704 C C . GLN A 1 88 ? 12.524 6.320 -5.175 1.00 89.44 88 GLN A C 1
ATOM 706 O O . GLN A 1 88 ? 11.632 6.152 -6.008 1.00 89.44 88 GLN A O 1
ATOM 711 N N . TRP A 1 89 ? 12.371 6.019 -3.888 1.00 89.69 89 TRP A N 1
ATOM 712 C CA . TRP A 1 89 ? 11.073 5.648 -3.349 1.00 89.69 89 TRP A CA 1
ATOM 713 C C . TRP A 1 89 ? 10.226 6.910 -3.130 1.00 89.69 89 TRP A C 1
ATOM 715 O O . TRP A 1 89 ? 10.752 7.898 -2.609 1.00 89.69 89 TRP A O 1
ATOM 725 N N . PRO A 1 90 ? 8.940 6.919 -3.522 1.00 91.62 90 PRO A N 1
ATOM 726 C CA . PRO A 1 90 ? 8.065 8.073 -3.344 1.00 91.62 90 PRO A CA 1
ATOM 727 C C . PRO A 1 90 ? 7.569 8.160 -1.892 1.00 91.62 90 PRO A C 1
ATOM 729 O O . PRO A 1 90 ? 6.403 7.900 -1.605 1.00 91.62 90 PRO A O 1
ATOM 732 N N . ASP A 1 91 ? 8.471 8.483 -0.968 1.00 95.19 91 ASP A N 1
ATOM 733 C CA . ASP A 1 91 ? 8.148 8.665 0.447 1.00 95.19 91 ASP A CA 1
ATOM 734 C C . ASP A 1 91 ? 7.214 9.871 0.657 1.00 95.19 91 ASP A C 1
ATOM 736 O O . ASP A 1 91 ? 7.392 10.936 0.062 1.00 95.19 91 ASP A O 1
ATOM 740 N N . MET A 1 92 ? 6.221 9.709 1.531 1.00 97.12 92 MET A N 1
ATOM 741 C CA . MET A 1 92 ? 5.255 10.749 1.883 1.00 97.12 92 MET A CA 1
ATOM 742 C C . MET A 1 92 ? 5.750 11.600 3.056 1.00 97.12 92 MET A C 1
ATOM 744 O O . MET A 1 92 ? 6.447 11.117 3.958 1.00 97.12 92 MET A O 1
ATOM 748 N N . THR A 1 93 ? 5.359 12.876 3.056 1.00 97.25 93 THR A N 1
ATOM 749 C CA . THR A 1 93 ? 5.722 13.835 4.109 1.00 97.25 93 THR A CA 1
ATOM 750 C C . THR A 1 93 ? 4.836 13.675 5.353 1.00 97.25 93 THR A C 1
ATOM 752 O O . THR A 1 93 ? 3.730 13.129 5.260 1.00 97.25 93 THR A O 1
ATOM 755 N N . PRO A 1 94 ? 5.267 14.169 6.530 1.00 97.25 94 PRO A N 1
ATOM 756 C CA . PRO A 1 94 ? 4.403 14.255 7.708 1.00 97.25 94 PRO A CA 1
ATOM 757 C C . PRO A 1 94 ? 3.044 14.921 7.427 1.00 97.25 94 PRO A C 1
ATOM 759 O O . PRO A 1 94 ? 2.009 14.415 7.863 1.00 97.25 94 PRO A O 1
ATOM 762 N N . GLU A 1 95 ? 3.026 16.005 6.649 1.00 96.75 95 GLU A N 1
ATOM 763 C CA . GLU A 1 95 ? 1.822 16.786 6.331 1.00 96.75 95 GLU A CA 1
ATOM 764 C C . GLU A 1 95 ? 0.835 15.985 5.485 1.00 96.75 95 GLU A C 1
ATOM 766 O O . GLU A 1 95 ? -0.384 16.106 5.656 1.00 96.75 95 GLU A O 1
ATOM 771 N N . TRP A 1 96 ? 1.359 15.152 4.578 1.00 97.50 96 TRP A N 1
ATOM 772 C CA . TRP A 1 96 ? 0.553 14.260 3.753 1.00 97.50 96 TRP A CA 1
ATOM 773 C C . TRP A 1 96 ? -0.222 13.265 4.618 1.00 97.50 96 TRP A C 1
ATOM 775 O O . TRP A 1 96 ? -1.415 13.053 4.363 1.00 97.50 96 TRP A O 1
ATOM 785 N N . PHE A 1 97 ? 0.434 12.702 5.642 1.00 97.50 97 PHE A N 1
ATOM 786 C CA . PHE A 1 97 ? -0.195 11.792 6.597 1.00 97.50 97 PHE A CA 1
ATOM 787 C C . PHE A 1 97 ? -1.239 12.518 7.449 1.00 97.50 97 PHE A C 1
ATOM 789 O O . PHE A 1 97 ? -2.371 12.050 7.531 1.00 97.50 97 PHE A O 1
ATOM 796 N N . GLU A 1 98 ? -0.911 13.678 8.026 1.00 96.56 98 GLU A N 1
ATOM 797 C CA . GLU A 1 98 ? -1.833 14.467 8.868 1.00 96.56 98 GLU A CA 1
ATOM 798 C C . GLU A 1 98 ? -3.112 14.874 8.139 1.00 96.56 98 GLU A C 1
ATOM 800 O O . GLU A 1 98 ? -4.210 14.681 8.661 1.00 96.56 98 GLU A O 1
ATOM 805 N N . SER A 1 99 ? -3.006 15.332 6.889 1.00 94.38 99 SER A N 1
ATOM 806 C CA . SER A 1 99 ? -4.185 15.716 6.098 1.00 94.38 99 SER A CA 1
ATOM 807 C C . SER A 1 99 ? -5.143 14.557 5.803 1.00 94.38 99 SER A C 1
ATOM 809 O O . SER A 1 99 ? -6.308 14.794 5.488 1.00 94.38 99 SER A O 1
ATOM 811 N N . ARG A 1 100 ? -4.679 13.304 5.869 1.00 96.62 100 ARG A N 1
ATOM 812 C CA . ARG A 1 100 ? -5.477 12.113 5.525 1.00 96.62 100 ARG A CA 1
ATOM 813 C C . ARG A 1 100 ? -5.899 11.313 6.742 1.00 96.62 100 ARG A C 1
ATOM 815 O O . ARG A 1 100 ? -6.985 10.733 6.722 1.00 96.62 100 ARG A O 1
ATOM 822 N N . ALA A 1 101 ? -5.078 11.294 7.791 1.00 97.38 101 ALA A N 1
ATOM 823 C CA . ALA A 1 101 ? -5.232 10.350 8.883 1.00 97.38 101 ALA A CA 1
ATOM 824 C C . ALA A 1 101 ? -6.610 10.461 9.546 1.00 97.38 101 ALA A C 1
ATOM 826 O O . ALA A 1 101 ? -7.342 9.477 9.659 1.00 97.38 101 ALA A O 1
ATOM 827 N N . TRP A 1 102 ? -7.007 11.686 9.891 1.00 96.25 102 TRP A N 1
ATOM 828 C CA . TRP A 1 102 ? -8.282 11.952 10.552 1.00 96.25 102 TRP A CA 1
ATOM 829 C C . TRP A 1 102 ? -9.493 11.687 9.661 1.00 96.25 102 TRP A C 1
ATOM 831 O O . TRP A 1 102 ? -10.489 11.144 10.133 1.00 96.25 102 TRP A O 1
ATOM 841 N N . ILE A 1 103 ? -9.407 12.020 8.370 1.00 96.19 103 ILE A N 1
ATOM 842 C CA . ILE A 1 103 ? -10.499 11.804 7.410 1.00 96.19 103 ILE A CA 1
ATOM 843 C C . ILE A 1 103 ? -10.728 10.303 7.195 1.00 96.19 103 ILE A C 1
ATOM 845 O O . ILE A 1 103 ? -11.868 9.838 7.203 1.00 96.19 103 ILE A O 1
ATOM 849 N N . TRP A 1 104 ? -9.656 9.525 7.048 1.00 98.38 104 TRP A N 1
ATOM 850 C CA . TRP A 1 104 ? -9.755 8.081 6.841 1.00 98.38 104 TRP A CA 1
ATOM 851 C C . TRP A 1 104 ? -10.184 7.329 8.101 1.00 98.38 104 TRP A C 1
ATOM 853 O O . TRP A 1 104 ? -11.020 6.428 8.011 1.00 98.38 104 TRP A O 1
ATOM 863 N N . LEU A 1 105 ? -9.703 7.729 9.281 1.00 98.31 105 LEU A N 1
ATOM 864 C CA . LEU A 1 105 ? -10.208 7.190 10.545 1.00 98.31 105 LEU A CA 1
ATOM 865 C C . LEU A 1 105 ? -11.686 7.544 10.751 1.00 98.31 105 LEU A C 1
ATOM 867 O O . LEU A 1 105 ? -12.465 6.697 11.183 1.00 98.31 105 LEU A O 1
ATOM 871 N N . HIS A 1 106 ? -12.111 8.750 10.365 1.00 97.94 106 HIS A N 1
ATOM 872 C CA . HIS A 1 106 ? -13.524 9.128 10.372 1.00 97.94 106 HIS A CA 1
ATOM 873 C C . HIS A 1 106 ? -14.365 8.223 9.463 1.00 97.94 106 HIS A C 1
ATOM 875 O O . HIS A 1 106 ? -15.446 7.799 9.871 1.00 97.94 106 HIS A O 1
ATOM 881 N N . TYR A 1 107 ? -13.873 7.840 8.280 1.00 98.19 107 TYR A N 1
ATOM 882 C CA . TYR A 1 107 ? -14.573 6.861 7.441 1.00 98.19 107 TYR A CA 1
ATOM 883 C C . TYR A 1 107 ? -14.770 5.520 8.150 1.00 98.19 107 TYR A C 1
ATOM 885 O O . TYR A 1 107 ? -15.867 4.964 8.069 1.00 98.19 107 TYR A O 1
ATOM 893 N N . ALA A 1 108 ? -13.765 5.025 8.880 1.00 98.25 108 ALA A N 1
ATOM 894 C CA . ALA A 1 108 ? -13.909 3.809 9.682 1.00 98.25 108 ALA A CA 1
ATOM 895 C C . ALA A 1 108 ? -14.997 3.965 10.764 1.00 98.25 108 ALA A C 1
ATOM 897 O O . ALA A 1 108 ? -15.861 3.097 10.889 1.00 98.25 108 ALA A O 1
ATOM 898 N N . VAL A 1 109 ? -15.028 5.101 11.477 1.00 98.38 109 VAL A N 1
ATOM 899 C CA . VAL A 1 109 ? -16.054 5.395 12.498 1.00 98.38 109 VAL A CA 1
ATOM 900 C C . VAL A 1 109 ? -17.459 5.480 11.888 1.00 98.38 109 VAL A C 1
ATOM 902 O O . VAL A 1 109 ? -18.398 4.896 12.424 1.00 98.38 109 VAL A O 1
ATOM 905 N N . VAL A 1 110 ? -17.632 6.150 10.744 1.00 98.00 110 VAL A N 1
ATOM 906 C CA . VAL A 1 110 ? -18.932 6.247 10.049 1.00 98.00 110 VAL A CA 1
ATOM 907 C C . VAL A 1 110 ? -19.425 4.878 9.576 1.00 98.00 110 VAL A C 1
ATOM 909 O O . VAL A 1 110 ? -20.619 4.588 9.652 1.00 98.00 110 VAL A O 1
ATOM 912 N N . LYS A 1 111 ? -18.526 4.027 9.070 1.00 97.94 111 LYS A N 1
ATOM 913 C CA . LYS A 1 111 ? -18.851 2.654 8.647 1.00 97.94 111 LYS A CA 1
ATOM 914 C C . LYS A 1 111 ? -19.274 1.796 9.845 1.00 97.94 111 LYS A C 1
ATOM 916 O O . LYS A 1 111 ? -20.332 1.172 9.794 1.00 97.94 111 LYS A O 1
ATOM 921 N N . LEU A 1 112 ? -18.549 1.874 10.965 1.00 97.75 112 LEU A N 1
ATOM 922 C CA . LEU A 1 112 ? -18.943 1.250 12.236 1.00 97.75 112 LEU A CA 1
ATOM 923 C C . LEU A 1 112 ? -20.330 1.726 12.707 1.00 97.75 112 LEU A C 1
ATOM 925 O O . LEU A 1 112 ? -21.184 0.913 13.068 1.00 97.75 112 LEU A O 1
ATOM 929 N N . GLY A 1 113 ? -20.582 3.037 12.665 1.00 96.69 113 GLY A N 1
ATOM 930 C CA . GLY A 1 113 ? -21.862 3.638 13.048 1.00 96.69 113 GLY A CA 1
ATOM 931 C C . GLY A 1 113 ? -23.055 3.098 12.256 1.00 96.69 113 GLY A C 1
ATOM 932 O O . GLY A 1 113 ? -24.128 2.924 12.827 1.00 96.69 113 GLY A O 1
ATOM 933 N N . ARG A 1 114 ? -22.847 2.768 10.975 1.00 96.69 114 ARG A N 1
ATOM 934 C CA . ARG A 1 114 ? -23.844 2.147 10.085 1.00 96.69 114 ARG A CA 1
ATOM 935 C C . ARG A 1 114 ? -23.966 0.626 10.233 1.00 96.69 114 ARG A C 1
ATOM 937 O O . ARG A 1 114 ? -24.832 0.032 9.605 1.00 96.69 114 ARG A O 1
ATOM 944 N N . GLY A 1 115 ? -23.110 -0.006 11.039 1.00 96.12 115 GLY A N 1
ATOM 945 C CA . GLY A 1 115 ? -23.047 -1.466 11.158 1.00 96.12 115 GLY A CA 1
ATOM 946 C C . GLY A 1 115 ? -22.334 -2.156 9.988 1.00 96.12 115 GLY A C 1
ATOM 947 O O . GLY A 1 115 ? -22.381 -3.376 9.878 1.00 96.12 115 GLY A O 1
ATOM 948 N N . GLU A 1 116 ? -21.638 -1.405 9.131 1.00 97.88 116 GLU A N 1
ATOM 949 C CA . GLU A 1 116 ? -20.878 -1.932 7.993 1.00 97.88 116 GLU A CA 1
ATOM 950 C C . GLU A 1 116 ? -19.509 -2.456 8.479 1.00 97.88 116 GLU A C 1
ATOM 952 O O . GLU A 1 116 ? -18.462 -1.865 8.210 1.00 97.88 116 GLU A O 1
ATOM 957 N N . LEU A 1 117 ? -19.499 -3.541 9.262 1.00 97.94 117 LEU A N 1
ATOM 958 C CA . LEU A 1 117 ? -18.285 -3.993 9.959 1.00 97.94 117 LEU A CA 1
ATOM 959 C C . LEU A 1 117 ? -17.153 -4.394 9.000 1.00 97.94 117 LEU A C 1
ATOM 961 O O . LEU A 1 117 ? -16.016 -3.981 9.215 1.00 97.94 117 LEU A O 1
ATOM 965 N N . PHE A 1 118 ? -17.446 -5.108 7.908 1.00 98.56 118 PHE A N 1
ATOM 966 C CA . PHE A 1 118 ? -16.435 -5.433 6.889 1.00 98.56 118 PHE A CA 1
ATOM 967 C C . PHE A 1 118 ? -15.822 -4.187 6.245 1.00 98.56 118 PHE A C 1
ATOM 969 O O . PHE A 1 118 ? -14.615 -4.131 6.031 1.00 98.56 118 PHE A O 1
ATOM 976 N N . GLU A 1 119 ? -16.633 -3.163 5.988 1.00 98.50 119 GLU A N 1
ATOM 977 C CA . GLU A 1 119 ? -16.166 -1.891 5.441 1.00 98.50 119 GLU A CA 1
ATOM 978 C C . GLU A 1 119 ? -15.275 -1.149 6.445 1.00 98.50 119 GLU A C 1
ATOM 980 O O . GLU A 1 119 ? -14.243 -0.589 6.073 1.00 98.50 119 GLU A O 1
ATOM 985 N N . ALA A 1 120 ? -15.634 -1.157 7.732 1.00 98.38 120 ALA A N 1
ATOM 986 C CA . ALA A 1 120 ? -14.809 -0.573 8.786 1.00 98.38 120 ALA A CA 1
ATOM 987 C C . ALA A 1 120 ? -13.467 -1.318 8.936 1.00 98.38 120 ALA A C 1
ATOM 989 O O . ALA A 1 120 ? -12.413 -0.685 9.010 1.00 98.38 120 ALA A O 1
ATOM 990 N N . MET A 1 121 ? -13.486 -2.655 8.900 1.00 98.62 121 MET A N 1
ATOM 991 C CA . MET A 1 121 ? -12.281 -3.494 8.895 1.00 98.62 121 MET A CA 1
ATOM 992 C C . MET A 1 121 ? -11.412 -3.248 7.652 1.00 98.62 121 MET A C 1
ATOM 994 O O . MET A 1 121 ? -10.188 -3.157 7.767 1.00 98.62 121 MET A O 1
ATOM 998 N N . GLY A 1 122 ? -12.031 -3.083 6.480 1.00 98.50 122 GLY A N 1
ATOM 999 C CA . GLY A 1 122 ? -11.356 -2.716 5.235 1.00 98.50 122 GLY A CA 1
ATOM 1000 C C . GLY A 1 122 ? -10.662 -1.359 5.340 1.00 98.50 122 GLY A C 1
ATOM 1001 O O . GLY A 1 122 ? -9.489 -1.243 4.990 1.00 98.50 122 GLY A O 1
ATOM 1002 N N . MET A 1 123 ? -11.328 -0.359 5.927 1.00 98.38 123 MET A N 1
ATOM 1003 C CA . MET A 1 123 ? -10.706 0.941 6.200 1.00 98.38 123 MET A CA 1
ATOM 1004 C C . MET A 1 123 ? -9.532 0.846 7.177 1.00 98.38 123 MET A C 1
ATOM 1006 O O . MET A 1 123 ? -8.533 1.527 6.968 1.00 98.38 123 MET A O 1
ATOM 1010 N N . LEU A 1 124 ? -9.606 -0.001 8.210 1.00 98.69 124 LEU A N 1
ATOM 1011 C CA . LEU A 1 124 ? -8.467 -0.247 9.104 1.00 98.69 124 LEU A CA 1
ATOM 1012 C C . LEU A 1 124 ? -7.289 -0.892 8.358 1.00 98.69 124 LEU A C 1
ATOM 1014 O O . LEU A 1 124 ? -6.141 -0.516 8.589 1.00 98.69 124 LEU A O 1
ATOM 1018 N N . SER A 1 125 ? -7.556 -1.824 7.435 1.00 98.50 125 SER A N 1
ATOM 1019 C CA . SER A 1 125 ? -6.514 -2.420 6.584 1.00 98.50 125 SER A CA 1
ATOM 1020 C C . SER A 1 125 ? -5.857 -1.392 5.680 1.00 98.50 125 SER A C 1
ATOM 1022 O O . SER A 1 125 ? -4.636 -1.253 5.689 1.00 98.50 125 SER A O 1
ATOM 1024 N N . PHE A 1 126 ? -6.668 -0.600 4.988 1.00 98.50 126 PHE A N 1
ATOM 1025 C CA . PHE A 1 126 ? -6.191 0.501 4.167 1.00 98.50 126 PHE A CA 1
ATOM 1026 C C . PHE A 1 126 ? -5.364 1.504 4.987 1.00 98.50 126 PHE A C 1
ATOM 1028 O O . PHE A 1 126 ? -4.297 1.934 4.559 1.00 98.50 126 PHE A O 1
ATOM 1035 N N . PHE A 1 127 ? -5.801 1.836 6.204 1.00 98.69 127 PHE A N 1
ATOM 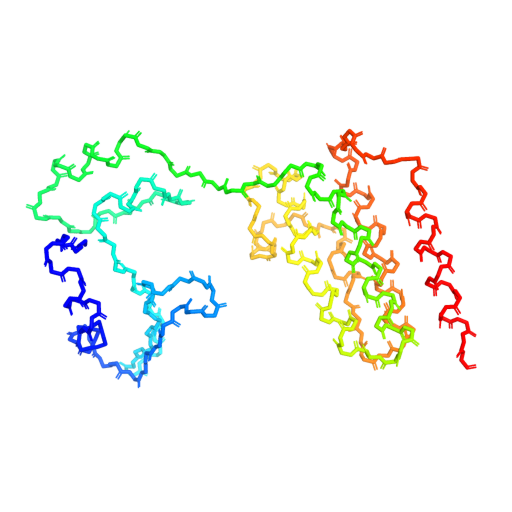1036 C CA . PHE A 1 127 ? -5.071 2.741 7.088 1.00 98.69 127 PHE A CA 1
ATOM 1037 C C . PHE A 1 127 ? -3.703 2.185 7.508 1.00 98.69 127 PHE A C 1
ATOM 1039 O O . PHE A 1 127 ? -2.716 2.925 7.530 1.00 98.69 127 PHE A O 1
ATOM 1046 N N . ARG A 1 128 ? -3.603 0.877 7.786 1.00 9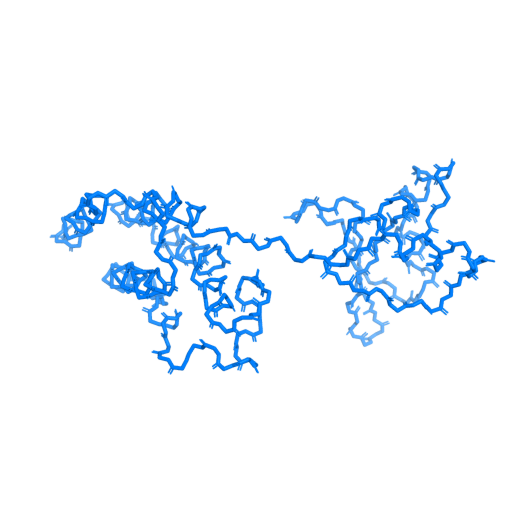8.56 128 ARG A N 1
ATOM 1047 C CA . ARG A 1 128 ? -2.306 0.221 8.019 1.00 98.56 128 ARG A CA 1
ATOM 1048 C C . ARG A 1 128 ? -1.399 0.328 6.797 1.00 98.56 128 ARG A C 1
ATOM 1050 O O . ARG A 1 128 ? -0.242 0.710 6.940 1.00 98.56 128 ARG A O 1
ATOM 1057 N N . GLU A 1 129 ? -1.924 0.022 5.615 1.00 98.00 129 GLU A N 1
ATOM 1058 C CA . GLU A 1 129 ? -1.167 0.029 4.359 1.00 98.00 129 GLU A CA 1
ATOM 1059 C C . GLU A 1 129 ? -0.676 1.418 3.954 1.00 98.00 129 GLU A C 1
ATOM 1061 O O . GLU A 1 129 ? 0.449 1.547 3.480 1.00 98.00 129 GLU A O 1
ATOM 1066 N N . GLN A 1 130 ? -1.498 2.449 4.142 1.00 98.25 130 GLN A N 1
ATOM 1067 C CA . GLN A 1 130 ? -1.235 3.787 3.612 1.00 98.25 130 GLN A CA 1
ATOM 1068 C C . GLN A 1 130 ? -0.670 4.768 4.641 1.00 98.25 130 GLN A C 1
ATOM 1070 O O . GLN A 1 130 ? -0.136 5.800 4.246 1.00 98.25 130 GLN A O 1
ATOM 1075 N N . VAL A 1 131 ? -0.801 4.492 5.944 1.00 98.50 131 VAL A N 1
ATOM 1076 C CA . VAL A 1 131 ? -0.392 5.421 7.013 1.00 98.50 131 VAL A CA 1
ATOM 1077 C C . VAL A 1 131 ? 0.547 4.748 8.005 1.00 98.50 131 VAL A C 1
ATOM 1079 O O . VAL A 1 131 ? 1.728 5.084 8.044 1.00 98.50 131 VAL A O 1
ATOM 1082 N N . LEU A 1 132 ? 0.063 3.779 8.789 1.00 98.62 132 LEU A N 1
ATOM 1083 C CA . LEU A 1 132 ? 0.843 3.250 9.917 1.00 98.62 132 LEU A CA 1
ATOM 1084 C C . LEU A 1 132 ? 2.103 2.502 9.460 1.00 98.62 132 LEU A C 1
ATOM 1086 O O . LEU A 1 132 ? 3.183 2.748 9.990 1.00 98.62 132 LEU A O 1
ATOM 1090 N N . GLY A 1 133 ? 1.990 1.638 8.449 1.00 98.31 133 GLY A N 1
ATOM 1091 C CA . GLY A 1 133 ? 3.125 0.917 7.870 1.00 98.31 133 GLY A CA 1
ATOM 1092 C C . GLY A 1 133 ? 4.202 1.859 7.313 1.00 98.31 133 GLY A C 1
ATOM 1093 O O . GLY A 1 133 ? 5.345 1.801 7.766 1.00 98.31 133 GLY A O 1
ATOM 1094 N N . PRO A 1 134 ? 3.858 2.791 6.402 1.00 98.25 134 PRO A N 1
ATOM 1095 C CA . PRO A 1 134 ? 4.768 3.836 5.932 1.00 98.25 134 PRO A CA 1
ATOM 1096 C C . PRO A 1 134 ? 5.442 4.628 7.058 1.00 98.25 134 PRO A C 1
ATOM 1098 O O . PRO A 1 134 ? 6.645 4.875 7.004 1.00 98.25 134 PRO A O 1
ATOM 1101 N N . MET A 1 135 ? 4.708 4.994 8.111 1.00 98.44 135 MET A N 1
ATOM 1102 C CA . MET A 1 135 ? 5.285 5.737 9.231 1.00 98.44 135 MET A CA 1
ATOM 1103 C C . MET A 1 135 ? 6.251 4.889 10.078 1.00 98.44 135 MET A C 1
ATOM 1105 O O . MET A 1 135 ? 7.264 5.422 10.528 1.00 98.44 135 MET A O 1
ATOM 1109 N N . LEU A 1 136 ? 6.014 3.581 10.235 1.00 98.31 136 LEU A N 1
ATOM 1110 C CA . LEU A 1 136 ? 6.979 2.656 10.855 1.00 98.31 136 LEU A CA 1
ATOM 1111 C C . LEU A 1 136 ? 8.259 2.535 10.020 1.00 98.31 136 LEU A C 1
ATOM 1113 O O . LEU A 1 136 ? 9.365 2.580 10.555 1.00 98.31 136 LEU A O 1
ATOM 1117 N N . TYR A 1 137 ? 8.118 2.445 8.697 1.00 98.06 137 TYR A N 1
ATOM 1118 C CA . TYR A 1 137 ? 9.251 2.472 7.772 1.00 98.06 137 TYR A CA 1
ATOM 1119 C C . TYR A 1 137 ? 10.065 3.763 7.908 1.00 98.06 137 TYR A C 1
ATOM 1121 O O . TYR A 1 137 ? 11.288 3.713 8.049 1.00 98.06 137 TYR A O 1
ATOM 1129 N N . ARG A 1 138 ? 9.380 4.911 7.968 1.00 97.25 138 ARG A N 1
ATOM 1130 C CA . ARG A 1 138 ? 9.999 6.218 8.216 1.00 97.25 138 ARG A CA 1
ATOM 1131 C C . ARG A 1 138 ? 10.754 6.250 9.548 1.00 97.25 138 ARG A C 1
ATOM 1133 O O . ARG A 1 138 ? 11.896 6.698 9.562 1.00 97.25 138 ARG A O 1
ATOM 1140 N N . ARG A 1 139 ? 10.164 5.746 10.642 1.00 97.12 139 ARG A N 1
ATOM 1141 C CA . ARG A 1 139 ? 10.815 5.636 11.965 1.00 97.12 139 ARG A CA 1
ATOM 1142 C C . ARG A 1 139 ? 12.124 4.847 11.898 1.00 97.12 139 ARG A C 1
ATOM 1144 O O . ARG A 1 139 ? 13.092 5.197 12.565 1.00 97.12 139 ARG A O 1
ATOM 1151 N N . ALA A 1 140 ? 12.162 3.807 11.071 1.00 96.62 140 ALA A N 1
ATOM 1152 C CA . ALA A 1 140 ? 13.341 2.975 10.853 1.00 96.62 140 ALA A CA 1
ATOM 1153 C C . ALA A 1 140 ? 14.326 3.536 9.807 1.00 96.62 140 ALA A C 1
ATOM 1155 O O . ALA A 1 140 ? 15.317 2.874 9.499 1.00 96.62 140 ALA A O 1
ATOM 1156 N N . ASN A 1 141 ? 14.070 4.726 9.249 1.00 95.75 141 ASN A N 1
ATOM 1157 C CA . ASN A 1 141 ? 14.829 5.312 8.140 1.00 95.75 141 ASN A CA 1
ATOM 1158 C C . ASN A 1 141 ? 14.934 4.370 6.922 1.00 95.75 141 ASN A C 1
ATOM 1160 O O . ASN A 1 141 ? 15.986 4.222 6.296 1.00 95.75 141 ASN A O 1
ATOM 1164 N N . LEU A 1 142 ? 13.826 3.695 6.613 1.00 95.44 142 LEU A N 1
ATOM 1165 C CA . LEU A 1 142 ? 13.673 2.781 5.489 1.00 95.44 142 LEU A CA 1
ATOM 1166 C C . LEU A 1 142 ? 12.608 3.320 4.510 1.00 95.44 142 LEU A C 1
ATOM 1168 O O . LEU A 1 142 ? 11.697 4.033 4.935 1.00 95.44 142 LEU A O 1
ATOM 1172 N N . PRO A 1 143 ? 12.664 2.947 3.216 1.00 94.94 143 PRO A N 1
ATOM 1173 C CA . PRO A 1 143 ? 11.655 3.352 2.235 1.00 94.94 143 PRO A CA 1
ATOM 1174 C C . PRO A 1 143 ? 10.234 2.949 2.648 1.00 94.94 143 PRO A C 1
ATOM 1176 O O . PRO A 1 143 ? 10.019 1.816 3.081 1.00 94.94 143 PRO A O 1
ATOM 1179 N N . GLN A 1 144 ? 9.255 3.833 2.460 1.00 95.94 144 GLN A N 1
ATOM 1180 C CA . GLN A 1 144 ? 7.871 3.670 2.915 1.00 95.94 144 GLN A CA 1
ATOM 1181 C C . GLN A 1 144 ? 7.086 2.627 2.097 1.00 95.94 144 GLN A C 1
ATOM 1183 O O . GLN A 1 144 ? 6.284 2.950 1.220 1.00 95.94 144 GLN A O 1
ATOM 1188 N N . ARG A 1 145 ? 7.306 1.338 2.378 1.00 93.25 145 ARG A N 1
ATOM 1189 C CA . ARG A 1 145 ? 6.783 0.198 1.593 1.00 93.25 145 ARG A CA 1
ATOM 1190 C C . ARG A 1 145 ? 5.418 -0.322 2.053 1.00 93.25 145 ARG A C 1
ATOM 1192 O O . ARG A 1 145 ? 5.138 -1.519 1.942 1.00 93.25 145 ARG A O 1
ATOM 1199 N N . GLY A 1 146 ? 4.567 0.557 2.573 1.00 95.44 146 GLY A N 1
ATOM 1200 C CA . GLY A 1 146 ? 3.298 0.149 3.168 1.00 95.44 146 GLY A CA 1
ATOM 1201 C C . GLY A 1 146 ? 3.528 -0.813 4.335 1.00 95.44 146 GLY A C 1
ATOM 1202 O O . GLY A 1 146 ? 4.317 -0.522 5.229 1.00 95.44 146 GLY A O 1
ATOM 1203 N N . VAL A 1 147 ? 2.891 -1.987 4.290 1.00 96.62 147 VAL A N 1
ATOM 1204 C CA . VAL A 1 147 ? 3.077 -3.075 5.276 1.00 96.62 147 VAL A CA 1
ATOM 1205 C C . VAL A 1 147 ? 3.961 -4.223 4.780 1.00 96.62 147 VAL A C 1
ATOM 1207 O O . VAL A 1 147 ? 4.141 -5.225 5.467 1.00 96.62 147 VAL A O 1
ATOM 1210 N N . ARG A 1 148 ? 4.524 -4.120 3.571 1.00 95.38 148 ARG A N 1
ATOM 1211 C CA . ARG A 1 148 ? 5.273 -5.220 2.949 1.00 95.38 148 ARG A CA 1
ATOM 1212 C C . ARG A 1 148 ? 6.480 -5.584 3.809 1.00 95.38 148 ARG A C 1
ATOM 1214 O O . ARG A 1 148 ? 7.320 -4.725 3.999 1.00 95.38 148 ARG A O 1
ATOM 1221 N N . ARG A 1 149 ? 6.642 -6.848 4.219 1.00 94.62 149 ARG A N 1
ATOM 1222 C CA . ARG A 1 149 ? 7.836 -7.365 4.934 1.00 94.62 149 ARG A CA 1
ATOM 1223 C C . ARG A 1 149 ? 8.158 -6.682 6.276 1.00 94.62 149 ARG A C 1
ATOM 1225 O O . ARG A 1 149 ? 9.308 -6.736 6.708 1.00 94.62 149 ARG A O 1
ATOM 1232 N N . ILE A 1 150 ? 7.185 -6.070 6.951 1.00 95.00 150 ILE A N 1
ATOM 1233 C CA . ILE A 1 150 ? 7.415 -5.427 8.260 1.00 95.00 150 ILE A CA 1
ATOM 1234 C C . ILE A 1 150 ? 8.013 -6.406 9.282 1.00 95.00 150 ILE A C 1
ATOM 1236 O O . ILE A 1 150 ? 8.946 -6.056 10.006 1.00 95.00 150 ILE A O 1
ATOM 1240 N N . GLU A 1 151 ? 7.552 -7.653 9.271 1.00 94.12 151 GLU A N 1
ATOM 1241 C CA . GLU A 1 151 ? 7.998 -8.736 10.151 1.00 94.12 151 GLU A CA 1
ATOM 1242 C C . GLU A 1 151 ? 9.484 -9.057 9.955 1.00 94.12 151 GLU A C 1
ATOM 1244 O O . GLU A 1 151 ? 10.184 -9.384 10.908 1.00 94.12 151 GLU A O 1
ATOM 1249 N N . CYS A 1 152 ? 9.995 -8.922 8.726 1.00 94.81 152 CYS A N 1
ATOM 1250 C CA . CYS A 1 152 ? 11.405 -9.158 8.418 1.00 94.81 152 CYS A CA 1
ATOM 1251 C C . CYS A 1 152 ? 12.317 -8.031 8.918 1.00 94.81 152 CYS A C 1
ATOM 1253 O O . CYS A 1 152 ? 13.511 -8.255 9.102 1.00 94.81 152 CYS A O 1
ATOM 1255 N N . HIS A 1 153 ? 11.780 -6.822 9.089 1.00 93.38 153 HIS A N 1
ATOM 1256 C CA . HIS A 1 153 ? 12.553 -5.652 9.498 1.00 93.38 153 HIS A CA 1
ATOM 1257 C C . HIS A 1 153 ? 12.516 -5.406 11.012 1.00 93.38 153 HIS A C 1
ATOM 1259 O O . HIS A 1 153 ? 13.326 -4.625 11.503 1.00 93.38 153 HIS A O 1
ATOM 1265 N N . ASN A 1 154 ? 11.619 -6.075 11.750 1.00 92.38 154 ASN A N 1
ATOM 1266 C CA . ASN A 1 154 ? 11.426 -5.891 13.194 1.00 92.38 154 ASN A CA 1
ATOM 1267 C C . ASN A 1 154 ? 11.187 -4.416 13.588 1.00 92.38 154 ASN A C 1
ATOM 1269 O O . ASN A 1 154 ? 11.718 -3.926 14.583 1.00 92.38 154 ASN A O 1
ATOM 1273 N N . ILE A 1 155 ? 10.408 -3.696 12.771 1.00 95.69 155 ILE A N 1
ATOM 1274 C CA . ILE A 1 155 ? 10.153 -2.252 12.939 1.00 95.69 155 ILE A CA 1
ATOM 1275 C C . ILE A 1 155 ? 8.877 -1.936 13.729 1.00 95.69 155 ILE A C 1
ATOM 1277 O O . ILE A 1 155 ? 8.602 -0.766 13.965 1.00 95.69 155 ILE A O 1
ATOM 1281 N N . ASP A 1 156 ? 8.127 -2.954 14.164 1.00 96.44 156 ASP A N 1
ATOM 1282 C CA . ASP A 1 156 ? 6.939 -2.824 15.024 1.00 96.44 156 ASP A CA 1
ATOM 1283 C C . ASP A 1 156 ? 7.052 -3.683 16.305 1.00 96.44 156 ASP A C 1
ATOM 1285 O O . ASP A 1 156 ? 6.252 -4.595 16.524 1.00 96.44 156 ASP A O 1
ATOM 1289 N N . PRO A 1 157 ? 8.067 -3.451 17.160 1.00 93.50 157 PRO A N 1
ATOM 1290 C CA . PRO A 1 157 ? 8.290 -4.278 18.350 1.00 93.50 157 PRO A CA 1
ATOM 1291 C C . PRO A 1 157 ? 7.174 -4.148 19.400 1.00 93.50 157 PRO A C 1
ATOM 1293 O O . PRO A 1 157 ? 6.994 -5.044 20.220 1.00 93.50 157 PRO A O 1
ATOM 1296 N N . GLU A 1 158 ? 6.419 -3.047 19.378 1.00 93.19 158 GLU A N 1
ATOM 1297 C CA . GLU A 1 158 ? 5.295 -2.789 20.289 1.00 93.19 158 GLU A CA 1
ATOM 1298 C C . GLU A 1 158 ? 3.974 -3.403 19.790 1.00 93.19 158 GLU A C 1
ATOM 1300 O O . GLU A 1 158 ? 2.970 -3.374 20.503 1.00 93.19 158 GLU A O 1
ATOM 1305 N N . GLY A 1 159 ? 3.957 -3.969 18.578 1.00 96.12 159 GLY A N 1
ATOM 1306 C CA . GLY A 1 159 ? 2.763 -4.564 17.982 1.00 96.12 159 GLY A CA 1
ATOM 1307 C C . GLY A 1 159 ? 1.663 -3.541 17.692 1.00 96.12 159 GLY A C 1
ATOM 1308 O O . GLY A 1 159 ? 0.476 -3.865 17.820 1.00 96.12 159 GLY A O 1
ATOM 1309 N N . LEU A 1 160 ? 2.036 -2.315 17.307 1.00 97.25 160 LEU A N 1
ATOM 1310 C CA . LEU A 1 160 ? 1.105 -1.246 16.960 1.00 97.25 160 LEU A CA 1
ATOM 1311 C C . LEU A 1 160 ? 0.156 -1.700 15.851 1.00 97.25 160 LEU A C 1
ATOM 1313 O O . LEU A 1 160 ? -1.052 -1.530 16.001 1.00 97.25 160 LEU A O 1
ATOM 1317 N N . LEU A 1 161 ? 0.648 -2.344 14.787 1.00 97.81 161 LEU A N 1
ATOM 1318 C CA . LEU A 1 161 ? -0.208 -2.815 13.694 1.00 97.81 161 LEU A CA 1
ATOM 1319 C C . LEU A 1 161 ? -1.150 -3.926 14.149 1.00 97.81 161 LEU A C 1
ATOM 1321 O O . LEU A 1 161 ? -2.351 -3.853 13.874 1.00 97.81 161 LEU A O 1
ATOM 1325 N N . THR A 1 162 ? -0.634 -4.913 14.885 1.00 97.44 162 THR A N 1
ATOM 1326 C CA . THR A 1 162 ? -1.421 -6.036 15.417 1.00 97.44 162 THR A CA 1
ATOM 1327 C C . THR A 1 162 ? -2.534 -5.548 16.343 1.00 97.44 162 THR A C 1
ATOM 1329 O O . THR A 1 162 ? -3.644 -6.073 16.298 1.00 97.44 162 THR A O 1
ATOM 1332 N N . SER A 1 163 ? -2.293 -4.485 17.118 1.00 98.06 163 SER A N 1
ATOM 1333 C CA . SER A 1 163 ? -3.306 -3.885 17.997 1.00 98.06 163 SER A CA 1
ATOM 1334 C C . SER A 1 163 ? -4.490 -3.251 17.247 1.00 98.06 163 SER A C 1
ATOM 1336 O O . SER A 1 163 ? -5.540 -3.021 17.842 1.00 98.06 163 SER A O 1
ATOM 1338 N N . THR A 1 164 ? -4.353 -3.003 15.938 1.00 98.38 164 THR A N 1
ATOM 1339 C CA . THR A 1 164 ? -5.426 -2.482 15.068 1.00 98.38 164 THR A CA 1
ATOM 1340 C C . THR A 1 164 ? -6.196 -3.577 14.321 1.00 98.38 164 THR A C 1
ATOM 1342 O O . THR A 1 164 ? -7.013 -3.278 13.443 1.00 98.38 164 THR A O 1
ATOM 1345 N N . LEU A 1 165 ? -5.924 -4.853 14.607 1.00 98.12 165 LEU A N 1
ATOM 1346 C CA . LEU A 1 165 ? -6.686 -5.964 14.047 1.00 98.12 165 LEU A CA 1
ATOM 1347 C C . LEU A 1 165 ? -8.003 -6.121 14.810 1.00 98.12 165 LEU A C 1
ATOM 1349 O O . LEU A 1 165 ? -8.015 -6.240 16.033 1.00 98.12 165 LEU A O 1
ATOM 1353 N N . ALA A 1 166 ? -9.106 -6.137 14.068 1.00 97.81 166 ALA A N 1
ATOM 1354 C CA . ALA A 1 166 ? -10.440 -6.375 14.601 1.00 97.81 166 ALA A CA 1
ATOM 1355 C C . ALA A 1 166 ? -10.961 -7.739 14.146 1.00 97.81 166 ALA A C 1
ATOM 1357 O O . ALA A 1 166 ? -10.685 -8.177 13.025 1.00 97.81 166 ALA A O 1
ATOM 1358 N N . THR A 1 167 ? -11.758 -8.386 14.990 1.00 97.94 167 THR A N 1
ATOM 1359 C CA . THR A 1 167 ? -12.670 -9.448 14.558 1.00 97.94 167 THR A CA 1
ATOM 1360 C C . THR A 1 167 ? -13.946 -8.826 13.978 1.00 97.94 167 THR A C 1
ATOM 1362 O O . THR A 1 167 ? -14.162 -7.616 14.077 1.00 97.94 167 THR A O 1
ATOM 1365 N N . HIS A 1 168 ? -14.805 -9.639 13.350 1.00 97.44 168 HIS A N 1
ATOM 1366 C CA . HIS A 1 168 ? -16.120 -9.192 12.874 1.00 97.44 168 HIS A CA 1
ATOM 1367 C C . HIS A 1 168 ? -17.099 -9.041 14.055 1.00 97.44 168 HIS A C 1
ATOM 1369 O O . HIS A 1 168 ? -18.050 -9.805 14.220 1.00 97.44 168 HIS A O 1
ATOM 1375 N N . ASP A 1 169 ? -16.805 -8.066 14.905 1.00 96.56 169 ASP A N 1
ATOM 1376 C CA . ASP A 1 169 ? -17.530 -7.715 16.116 1.00 96.56 169 ASP A CA 1
ATOM 1377 C C . ASP A 1 169 ? -17.471 -6.194 16.317 1.00 96.56 169 ASP A C 1
ATOM 1379 O O . ASP A 1 169 ? -16.455 -5.553 16.034 1.00 96.56 169 ASP A O 1
ATOM 1383 N N . ARG A 1 170 ? -18.572 -5.602 16.786 1.00 96.44 170 ARG A N 1
ATOM 1384 C CA . ARG A 1 170 ? -18.707 -4.142 16.888 1.00 96.44 170 ARG A CA 1
ATOM 1385 C C . ARG A 1 170 ? -17.698 -3.552 17.875 1.00 96.44 170 ARG A C 1
ATOM 1387 O O . ARG A 1 170 ? -17.058 -2.546 17.556 1.00 96.44 170 ARG A O 1
ATOM 1394 N N . ASP A 1 171 ? -17.537 -4.185 19.032 1.00 96.56 171 ASP A N 1
ATOM 1395 C CA . ASP A 1 171 ? -16.644 -3.708 20.087 1.00 96.56 171 ASP A CA 1
ATOM 1396 C C . ASP A 1 171 ? -15.186 -3.894 19.676 1.00 96.56 171 ASP A C 1
ATOM 1398 O O . ASP A 1 171 ? -14.380 -2.972 19.820 1.00 96.56 171 ASP A O 1
ATOM 1402 N N . SER A 1 172 ? -14.858 -5.036 19.067 1.00 97.88 172 SER A N 1
ATOM 1403 C CA . SER A 1 172 ? -13.532 -5.285 18.502 1.00 97.88 172 SER A CA 1
ATOM 1404 C C . SER A 1 172 ? -13.140 -4.229 17.462 1.00 97.88 172 SER A C 1
ATOM 1406 O O . SER A 1 172 ? -12.045 -3.667 17.540 1.00 97.88 172 SER A O 1
ATOM 1408 N N . VAL A 1 173 ? -14.042 -3.879 16.534 1.00 98.31 173 VAL A N 1
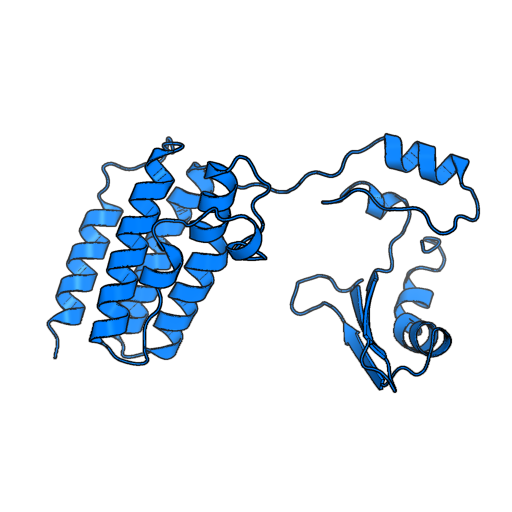ATOM 1409 C CA . VAL A 1 173 ? -13.802 -2.816 15.541 1.00 98.31 173 VAL A CA 1
ATOM 1410 C C . VAL A 1 173 ? -13.633 -1.454 16.214 1.00 98.31 173 VAL A C 1
ATOM 1412 O O . VAL A 1 173 ? -12.710 -0.715 15.871 1.00 98.31 173 VAL A O 1
ATOM 1415 N N . SER A 1 174 ? -14.474 -1.121 17.195 1.00 98.19 174 SER A N 1
ATOM 1416 C CA . SER A 1 174 ? -14.345 0.122 17.964 1.00 98.19 174 SER A CA 1
ATOM 1417 C C . SER A 1 174 ? -12.978 0.233 18.651 1.00 98.19 174 SER A C 1
ATOM 1419 O O . SER A 1 174 ? -12.306 1.263 18.549 1.00 98.19 174 SER A O 1
ATOM 1421 N N . ILE A 1 175 ? -12.541 -0.834 19.328 1.00 98.31 175 ILE A N 1
ATOM 1422 C CA . ILE A 1 175 ? -11.238 -0.900 20.000 1.00 98.31 175 ILE A CA 1
ATOM 1423 C C . ILE A 1 175 ? -10.108 -0.735 18.981 1.00 98.31 175 ILE A C 1
ATOM 1425 O O . ILE A 1 175 ? -9.205 0.071 19.203 1.00 98.31 175 ILE A O 1
ATOM 1429 N N . ALA A 1 176 ? -10.176 -1.429 17.845 1.00 98.62 176 ALA A N 1
ATOM 1430 C CA . ALA A 1 176 ? -9.163 -1.342 16.799 1.00 98.62 176 ALA A CA 1
ATOM 1431 C C . ALA A 1 176 ? -9.043 0.068 16.192 1.00 98.62 176 ALA A C 1
ATOM 1433 O O . ALA A 1 176 ? -7.929 0.520 15.926 1.00 98.62 176 ALA A O 1
ATOM 1434 N N . ILE A 1 177 ? -10.155 0.800 16.026 1.00 98.69 177 ILE A N 1
ATOM 1435 C CA . ILE A 1 177 ? -10.125 2.211 15.601 1.00 98.69 177 ILE A CA 1
ATOM 1436 C C . ILE A 1 177 ? -9.417 3.072 16.651 1.00 98.69 177 ILE A C 1
ATOM 1438 O O . ILE A 1 177 ? -8.560 3.881 16.293 1.00 98.69 177 ILE A O 1
ATOM 1442 N N . SER A 1 178 ? -9.718 2.882 17.939 1.00 98.50 178 SER A N 1
ATOM 1443 C CA . SER A 1 178 ? -9.016 3.600 19.013 1.00 98.50 178 SER A CA 1
ATOM 1444 C C . SER A 1 178 ? -7.515 3.300 18.999 1.00 98.50 178 SER A C 1
ATOM 1446 O O . SER A 1 178 ? -6.703 4.214 19.115 1.00 98.50 178 SER A O 1
ATOM 1448 N N . LYS A 1 179 ? -7.128 2.037 18.791 1.00 98.69 179 LYS A N 1
ATOM 1449 C CA . LYS A 1 179 ? -5.719 1.640 18.682 1.00 98.69 179 LYS A CA 1
ATOM 1450 C C . LYS A 1 179 ? -5.032 2.233 17.457 1.00 98.69 179 LYS A C 1
ATOM 1452 O O . LYS A 1 179 ? -3.876 2.631 17.552 1.00 98.69 179 LYS A O 1
ATOM 1457 N N . ALA A 1 180 ? -5.737 2.369 16.336 1.00 98.75 180 ALA A N 1
ATOM 1458 C CA . ALA A 1 180 ? -5.209 3.043 15.154 1.00 98.75 180 ALA A CA 1
ATOM 1459 C C . ALA A 1 180 ? -4.974 4.545 15.398 1.00 98.75 180 ALA A C 1
ATOM 1461 O O . ALA A 1 180 ? -3.966 5.080 14.935 1.00 98.75 180 ALA A O 1
ATOM 1462 N N . VAL A 1 181 ? -5.853 5.210 16.161 1.00 98.44 181 VAL A N 1
ATOM 1463 C CA . VAL A 1 181 ? -5.652 6.600 16.612 1.00 98.44 181 VAL A CA 1
ATOM 1464 C C . VAL A 1 181 ? -4.396 6.709 17.479 1.00 98.44 181 VAL A C 1
ATOM 1466 O O . VAL A 1 181 ? -3.544 7.555 17.208 1.00 98.44 181 VAL A O 1
ATOM 1469 N N . ASP A 1 182 ? -4.256 5.844 18.486 1.00 98.31 182 ASP A N 1
ATOM 1470 C CA . ASP A 1 182 ? -3.103 5.856 19.396 1.00 98.31 182 ASP A CA 1
ATOM 1471 C C . ASP A 1 182 ? -1.787 5.591 18.649 1.00 98.31 182 ASP A C 1
ATOM 1473 O O . ASP A 1 182 ? -0.811 6.325 18.826 1.00 98.31 182 ASP A O 1
ATOM 1477 N N . ALA A 1 183 ? -1.772 4.592 17.760 1.00 98.56 183 ALA A N 1
ATOM 1478 C CA . ALA A 1 183 ? -0.620 4.264 16.926 1.00 98.56 183 ALA A CA 1
ATOM 1479 C C . ALA A 1 183 ? -0.232 5.429 16.006 1.00 98.56 183 ALA A C 1
ATOM 1481 O O . ALA A 1 183 ? 0.948 5.762 15.895 1.00 98.56 183 ALA A O 1
ATOM 1482 N N . TYR A 1 184 ? -1.216 6.090 15.387 1.00 98.25 184 TYR A N 1
ATOM 1483 C CA . TYR A 1 184 ? -0.964 7.260 14.550 1.00 98.25 184 TYR A CA 1
ATOM 1484 C C . TYR A 1 184 ? -0.316 8.396 15.347 1.00 98.25 184 TYR A C 1
ATOM 1486 O O . TYR A 1 184 ? 0.690 8.950 14.913 1.00 98.25 184 TYR A O 1
ATOM 1494 N N . ILE A 1 185 ? -0.844 8.718 16.531 1.00 96.81 185 ILE A N 1
ATOM 1495 C CA . ILE A 1 185 ? -0.304 9.788 17.382 1.00 96.81 185 ILE A CA 1
ATOM 1496 C C . ILE A 1 185 ? 1.121 9.463 17.840 1.00 96.81 185 ILE A C 1
ATOM 1498 O O . ILE A 1 185 ? 1.977 10.347 17.821 1.00 96.81 185 ILE A O 1
ATOM 1502 N N . ASN A 1 186 ? 1.379 8.207 18.214 1.00 97.62 186 ASN A N 1
ATOM 1503 C CA . ASN A 1 186 ? 2.711 7.730 18.577 1.00 97.62 186 ASN A CA 1
ATOM 1504 C C . ASN A 1 186 ? 3.701 7.929 17.415 1.00 97.62 186 ASN A C 1
ATOM 1506 O O . ASN A 1 186 ? 4.730 8.573 17.591 1.00 97.62 186 ASN A O 1
ATOM 1510 N N . LEU A 1 187 ? 3.365 7.455 16.213 1.00 98.00 187 LEU A N 1
ATOM 1511 C CA . LEU A 1 187 ? 4.228 7.561 15.028 1.00 98.00 187 LEU A CA 1
ATOM 1512 C C . LEU A 1 187 ? 4.358 8.997 14.497 1.00 98.00 187 LEU A C 1
ATOM 1514 O O . LEU A 1 187 ? 5.362 9.363 13.880 1.00 98.00 187 LEU A O 1
ATOM 1518 N N . ARG A 1 188 ? 3.343 9.836 14.719 1.00 96.31 188 ARG A N 1
ATOM 1519 C CA . ARG A 1 188 ? 3.360 11.260 14.364 1.00 96.31 188 ARG A CA 1
ATOM 1520 C C . ARG A 1 188 ? 4.398 12.028 15.181 1.00 96.31 188 ARG A C 1
ATOM 1522 O O . ARG A 1 188 ? 4.949 12.997 14.674 1.00 96.31 188 ARG A O 1
ATOM 1529 N N . ALA A 1 189 ? 4.698 11.592 16.404 1.00 95.62 189 ALA A N 1
ATOM 1530 C CA . ALA A 1 189 ? 5.682 12.250 17.261 1.00 95.62 189 ALA A CA 1
ATOM 1531 C C . ALA A 1 189 ? 7.120 12.177 16.713 1.00 95.62 189 ALA A C 1
ATOM 1533 O O . ALA A 1 189 ? 7.920 13.055 17.026 1.00 95.62 189 ALA A O 1
ATOM 1534 N N . ASP A 1 190 ? 7.439 11.194 15.862 1.00 96.75 190 ASP A N 1
ATOM 1535 C CA . ASP A 1 190 ? 8.772 11.065 15.250 1.00 96.75 190 ASP A CA 1
ATOM 1536 C C . ASP A 1 190 ? 9.109 12.236 14.315 1.00 96.75 190 ASP A C 1
ATOM 1538 O O . ASP A 1 190 ? 10.272 12.586 14.132 1.00 96.75 190 ASP A O 1
ATOM 1542 N N . ALA A 1 191 ? 8.084 12.812 13.684 1.00 95.81 191 ALA A N 1
ATOM 1543 C CA . ALA A 1 191 ? 8.191 13.963 12.800 1.00 95.81 191 ALA A CA 1
ATOM 1544 C C . ALA A 1 191 ? 6.856 14.708 12.817 1.00 95.81 191 ALA A C 1
ATOM 1546 O O . ALA A 1 191 ? 5.903 14.303 12.139 1.00 95.81 191 ALA A O 1
ATOM 1547 N N . LEU A 1 192 ? 6.801 15.769 13.626 1.00 94.44 192 LEU A N 1
ATOM 1548 C CA . LEU A 1 192 ? 5.596 16.564 13.821 1.00 94.44 192 LEU A CA 1
ATOM 1549 C C . LEU A 1 192 ? 5.255 17.342 12.542 1.00 94.44 192 LEU A C 1
ATOM 1551 O O . LEU A 1 192 ? 6.095 18.104 12.064 1.00 94.44 192 LEU A O 1
ATOM 1555 N N . PRO A 1 193 ? 4.043 17.166 11.998 1.00 94.25 193 PRO A N 1
ATOM 1556 C CA . PRO A 1 193 ? 3.607 17.888 10.817 1.00 94.25 193 PRO A CA 1
ATOM 1557 C C . PRO A 1 193 ? 3.247 19.336 11.164 1.00 94.25 193 PRO A C 1
ATOM 1559 O O . PRO A 1 193 ? 2.623 19.595 12.193 1.00 94.25 193 PRO A O 1
ATOM 1562 N N . GLU A 1 194 ? 3.582 20.286 10.292 1.00 92.62 194 GLU A N 1
ATOM 1563 C CA . GLU A 1 194 ? 3.262 21.709 10.516 1.00 92.62 194 GLU A CA 1
ATOM 1564 C C . GLU A 1 194 ? 1.757 22.002 10.424 1.00 92.62 194 GLU A C 1
ATOM 1566 O O . GLU A 1 194 ? 1.254 22.933 11.048 1.00 92.62 194 GLU A O 1
ATOM 1571 N N . ASN A 1 195 ? 1.020 21.185 9.666 1.00 90.50 195 ASN A N 1
ATOM 1572 C CA . ASN A 1 195 ? -0.434 21.272 9.521 1.00 90.50 195 ASN A CA 1
ATOM 1573 C C . ASN A 1 195 ? -1.195 20.499 10.609 1.00 90.50 195 ASN A C 1
ATOM 1575 O O . ASN A 1 195 ? -2.387 20.223 10.439 1.00 90.50 195 ASN A O 1
ATOM 1579 N N . ILE A 1 196 ? -0.527 20.160 11.716 1.00 82.88 196 ILE A N 1
ATOM 1580 C CA . ILE A 1 196 ? -1.203 19.723 12.928 1.00 82.88 196 ILE A CA 1
ATOM 1581 C C . ILE A 1 196 ? -2.107 20.878 13.369 1.00 82.88 196 ILE A C 1
ATOM 1583 O O . ILE A 1 196 ? -1.657 21.956 13.754 1.00 82.88 196 ILE A O 1
ATOM 1587 N N . ALA A 1 197 ? -3.417 20.700 13.229 1.00 69.81 197 ALA A N 1
ATOM 1588 C CA . ALA A 1 197 ? -4.365 21.644 13.801 1.00 69.81 197 ALA A CA 1
ATOM 1589 C C . ALA A 1 197 ? -4.172 21.704 15.334 1.00 69.81 197 ALA A C 1
ATOM 1591 O O . ALA A 1 197 ? -3.310 21.047 15.918 1.00 69.81 197 ALA A O 1
ATOM 1592 N N . ASP A 1 198 ? -5.048 22.400 16.045 1.00 78.69 198 ASP A N 1
ATOM 1593 C CA . ASP A 1 198 ? -5.141 22.354 17.510 1.00 78.69 198 ASP A CA 1
ATOM 1594 C C . ASP A 1 198 ? -5.635 20.987 18.055 1.00 78.69 198 ASP A C 1
ATOM 1596 O O . ASP A 1 198 ? -6.282 20.924 19.102 1.00 78.69 198 ASP A O 1
ATOM 1600 N N . ASP A 1 199 ? -5.387 19.880 17.342 1.00 86.25 199 ASP A N 1
ATOM 1601 C CA . ASP A 1 199 ? -5.885 18.521 17.598 1.00 86.25 199 ASP A CA 1
ATOM 1602 C C . ASP A 1 199 ? -7.437 18.424 17.642 1.00 86.25 199 ASP A C 1
ATOM 1604 O O . ASP A 1 199 ? -7.997 17.447 18.153 1.00 86.25 199 ASP A O 1
ATOM 1608 N N . ALA A 1 200 ? -8.175 19.405 17.096 1.00 91.12 200 ALA A N 1
ATOM 1609 C CA . ALA A 1 200 ? -9.644 19.383 17.074 1.00 91.12 200 ALA A CA 1
ATOM 1610 C C . ALA A 1 200 ? -10.221 18.161 16.344 1.00 91.12 200 ALA A C 1
ATOM 1612 O O . ALA A 1 200 ? -11.184 17.560 16.825 1.00 91.12 200 ALA A O 1
ATOM 1613 N N . ALA A 1 201 ? -9.609 17.751 15.228 1.00 92.44 201 ALA A N 1
ATOM 1614 C CA . ALA A 1 201 ? -10.048 16.588 14.455 1.00 92.44 201 ALA A CA 1
ATOM 1615 C C . ALA A 1 201 ? -9.994 15.294 15.285 1.00 92.44 201 ALA A C 1
ATOM 1617 O O . ALA A 1 201 ? -10.960 14.530 15.310 1.00 92.44 201 ALA A O 1
ATOM 1618 N N . ARG A 1 202 ? -8.910 15.097 16.045 1.00 93.94 202 ARG A N 1
ATOM 1619 C CA . ARG A 1 202 ? -8.759 13.981 16.986 1.00 93.94 202 ARG A CA 1
ATOM 1620 C C . ARG A 1 202 ? -9.873 13.972 18.031 1.00 93.94 202 ARG A C 1
ATOM 1622 O O . ARG A 1 202 ? -10.500 12.936 18.251 1.00 93.94 202 ARG A O 1
ATOM 1629 N N . ARG A 1 203 ? -10.117 15.114 18.688 1.00 94.81 203 ARG A N 1
ATOM 1630 C CA . ARG A 1 203 ? -11.151 15.229 19.732 1.00 94.81 203 ARG A CA 1
ATOM 1631 C C . ARG A 1 203 ? -12.540 14.913 19.179 1.00 94.81 203 ARG A C 1
ATOM 1633 O O . ARG A 1 203 ? -13.272 14.141 19.795 1.00 94.81 203 ARG A O 1
ATOM 1640 N N . ALA A 1 204 ? -12.878 15.464 18.014 1.00 96.06 204 ALA A N 1
ATOM 1641 C CA . ALA A 1 204 ? -14.157 15.223 17.353 1.00 96.06 204 ALA A CA 1
ATOM 1642 C C . ALA A 1 204 ? -14.337 13.745 16.963 1.00 96.06 204 ALA A C 1
ATOM 1644 O O . ALA A 1 204 ? -15.386 13.161 17.235 1.00 96.06 204 ALA A O 1
ATOM 1645 N N . LEU A 1 205 ? -13.298 13.119 16.398 1.00 96.69 205 LEU A N 1
ATOM 1646 C CA . LEU A 1 205 ? -13.304 11.704 16.030 1.00 96.69 205 LEU A CA 1
ATOM 1647 C C . LEU A 1 205 ? -13.544 10.796 17.246 1.00 96.69 205 LEU A C 1
ATOM 1649 O O . LEU A 1 205 ? -14.400 9.915 17.193 1.00 96.69 205 LEU A O 1
ATOM 1653 N N . LEU A 1 206 ? -12.813 11.009 18.345 1.00 96.62 206 LEU A N 1
ATOM 1654 C CA . LEU A 1 206 ? -12.939 10.189 19.555 1.00 96.62 206 LEU A CA 1
ATOM 1655 C C . LEU A 1 206 ? -14.309 10.353 20.226 1.00 96.62 206 LEU A C 1
ATOM 1657 O O . LEU A 1 206 ? -14.888 9.367 20.682 1.00 96.62 206 LEU A O 1
ATOM 1661 N N . ALA A 1 207 ? -14.854 11.573 20.249 1.00 96.88 207 ALA A N 1
ATOM 1662 C CA . ALA A 1 207 ? -16.207 11.818 20.747 1.00 96.88 207 ALA A CA 1
ATOM 1663 C C . ALA A 1 207 ? -17.263 11.070 19.915 1.00 96.88 207 ALA A C 1
ATOM 1665 O O . ALA A 1 207 ? -18.181 10.465 20.468 1.00 96.88 207 ALA A O 1
ATOM 1666 N N . MET A 1 208 ? -17.107 11.065 18.589 1.00 97.00 208 MET A N 1
ATOM 1667 C CA . MET A 1 208 ? -17.995 10.351 17.675 1.00 97.00 208 MET A CA 1
ATOM 1668 C C . MET A 1 208 ? -17.883 8.830 17.814 1.00 97.00 208 MET A C 1
ATOM 1670 O O . MET A 1 208 ? -18.908 8.154 17.872 1.00 97.00 208 MET A O 1
ATOM 1674 N N . LEU A 1 209 ? -16.660 8.296 17.905 1.00 97.19 209 LEU A N 1
ATOM 1675 C CA . LEU A 1 209 ? -16.428 6.870 18.131 1.00 97.19 209 LEU A CA 1
ATOM 1676 C C . LEU A 1 209 ? -17.136 6.414 19.409 1.00 97.19 209 LEU A C 1
ATOM 1678 O O . LEU A 1 209 ? -17.937 5.487 19.356 1.00 97.19 209 LEU A O 1
ATOM 1682 N N . LYS A 1 210 ? -16.936 7.138 20.518 1.00 94.94 210 LYS A N 1
ATOM 1683 C CA . LYS A 1 210 ? -17.612 6.862 21.790 1.00 94.94 210 LYS A CA 1
ATOM 1684 C C . LYS A 1 210 ? -19.136 6.819 21.634 1.00 94.94 210 LYS A C 1
ATOM 1686 O O . LYS A 1 210 ? -19.769 5.853 22.048 1.00 94.94 210 LYS A O 1
ATOM 1691 N N . ALA A 1 211 ? -19.715 7.824 20.976 1.00 93.81 211 ALA A N 1
ATOM 1692 C CA . ALA A 1 211 ? -21.158 7.900 20.766 1.00 93.81 211 ALA A CA 1
ATOM 1693 C C . ALA A 1 211 ? -21.722 6.736 19.930 1.00 93.81 211 ALA A C 1
ATOM 1695 O O . ALA A 1 211 ? -22.907 6.429 20.037 1.00 93.81 211 ALA A O 1
ATOM 1696 N N . TYR A 1 212 ? -20.922 6.105 19.068 1.00 90.56 212 TYR A N 1
ATOM 1697 C CA . TYR A 1 212 ? -21.357 4.961 18.261 1.00 90.56 212 TYR A CA 1
ATOM 1698 C C . TYR A 1 212 ? -21.148 3.620 18.949 1.00 90.56 212 TYR A C 1
ATOM 1700 O O . TYR A 1 212 ? -21.938 2.703 18.709 1.00 90.56 212 TYR A O 1
ATOM 1708 N N . SER A 1 213 ? -20.145 3.509 19.812 1.00 80.94 213 SER A N 1
ATOM 1709 C CA . SER A 1 213 ? -19.921 2.312 20.622 1.00 80.94 213 SER A CA 1
ATOM 1710 C C . SER A 1 213 ? -20.984 2.158 21.716 1.00 80.94 213 SER A C 1
ATOM 1712 O O . SER A 1 213 ? -21.340 1.041 22.057 1.00 80.94 213 SER A O 1
ATOM 1714 N N . GLU A 1 214 ? -21.566 3.259 22.203 1.00 79.38 214 GLU A N 1
ATOM 1715 C CA . GLU A 1 214 ? -22.618 3.246 23.237 1.00 79.38 214 GLU A CA 1
ATOM 1716 C C . GLU A 1 214 ? -24.042 2.972 22.701 1.00 79.38 214 GLU A C 1
ATOM 1718 O O . GLU A 1 214 ? -24.959 2.751 23.485 1.00 79.38 214 GLU A O 1
ATOM 1723 N N . ARG A 1 215 ? -24.258 2.978 21.376 1.00 68.75 215 ARG A N 1
ATOM 1724 C CA . ARG A 1 215 ? -25.583 2.807 20.732 1.00 68.75 215 ARG A CA 1
ATOM 1725 C C . ARG A 1 215 ? -26.021 1.339 20.568 1.00 68.75 215 ARG A C 1
ATOM 1727 O O . ARG A 1 215 ? -26.575 0.998 19.525 1.00 68.75 215 ARG A O 1
ATOM 1734 N N . VAL A 1 216 ? -25.740 0.485 21.553 1.00 56.31 216 VAL A N 1
ATOM 1735 C CA . VAL A 1 216 ? -26.165 -0.932 21.555 1.00 56.31 216 VAL A CA 1
ATOM 1736 C C . VAL A 1 216 ? -27.677 -1.048 21.715 1.00 56.31 216 VAL A C 1
ATOM 1738 O O . VAL A 1 216 ? -28.221 -0.399 22.636 1.00 56.31 216 VAL A O 1
#

Sequence (216 aa):
MVDPLYYDEIMAQRVAFAGTAGNLLHAFTGEHVGEPRLLICLYGPELLHVDLKFVTLDMLTQRVEEPVVLFSRDRHALERHLAQFRAQWPDMTPEWFESRAWIWLHYAVVKLGRGELFEAMGMLSFFREQVLGPMLYRRANLPQRGVRRIECHNIDPEGLLTSTLATHDRDSVSIAISKAVDAYINLRADALPENIADDAARRALLAMLKAYSERV

Foldseek 3Di:
DDDPVCQVVCLVCVVVVVVVVAAWPDWDAPVVVPQRQWIWTFHDPPTDIDIDGRDDLVR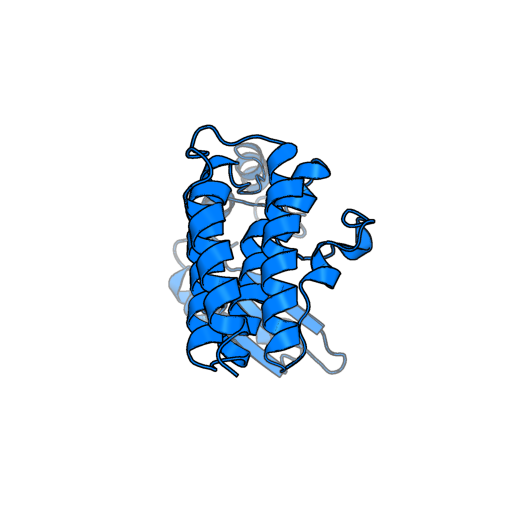LQEAQDDDDDPDDPDPVVSVVSNVVHDHHFPQDDLQRQVVVVLVLLLQLLVCLLVLVLVSSQVSLLVCQQPHLQQLLCVVVVHRRRRVPCCVVVCSCVVCLSVQLHADSDSVRSLRSSVSSLVSRVVSCVSPPDPPCDVCVSVVVSNVSSVVSSPPD